Protein AF-A0A496B0Y6-F1 (afdb_monomer)

pLDDT: mean 82.64, std 15.56, range [30.92, 98.0]

Solvent-accessible surface area (backbone atoms only — not comparable to full-atom values): 14698 Å² total; per-residue (Å²): 138,83,78,81,75,89,78,72,83,78,80,82,73,48,72,67,58,55,52,62,66,44,48,70,56,71,68,36,68,32,64,56,35,40,54,52,45,52,51,38,62,74,68,67,56,55,68,67,66,48,49,56,42,46,46,56,24,47,48,41,36,49,74,46,40,50,52,58,52,56,76,43,40,71,59,54,51,52,53,40,71,77,35,81,86,40,52,72,58,45,53,52,50,56,52,39,67,74,67,52,76,64,51,75,69,38,49,56,40,36,65,71,62,41,76,48,93,88,46,78,78,42,83,37,50,56,88,76,43,52,76,67,56,41,51,54,48,50,56,52,58,69,65,34,63,36,58,58,28,40,54,52,36,54,52,48,54,54,48,55,66,60,47,76,77,64,77,77,78,74,66,59,49,58,58,51,51,51,51,44,51,50,33,51,53,50,25,52,51,30,45,52,48,50,54,50,62,46,52,50,46,38,69,54,94,59,70,91,65,67,74,52,66,70,58,47,51,51,48,55,49,51,49,50,32,44,75,71,59,79,41,84,77,80,54,68,69,61,54,28,56,75,72,73,45,80,83,78,83,80,127

Secondary structure (DSSP, 8-state):
-----TT---SS--HHHHHHHHHHHHT-THHHHHHHHHHHHHTT--HHHHHHHHHHHHHIIIIIIHHHHHHHHHHHHHHHHH-STTHHHHHHHHHHHHH--S-HHHHHHHHTT---TTSPPPSEESTTS-HHHHHHHHHHHHTSHHHHHHHHHHHHHHHHHHHTTSS-TTTHHHHHHHHHHHHHHHHHHHHHHHHHHHTTEE--TTTT-PPPHHHHHHHHHHHHHHHTTSSPPPPHHHHH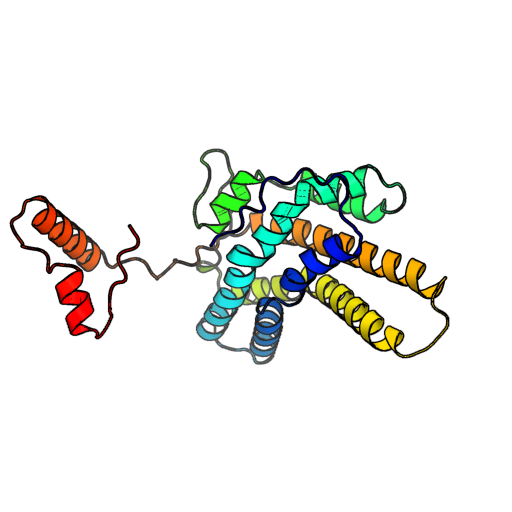HHTT-------

Mean predicted aligned error: 11.13 Å

Radius of gyration: 23.3 Å; Cα contacts (8 Å, |Δi|>4): 150; chains: 1; bounding box: 66×56×51 Å

Sequence (251 aa):
MERNMAKLPFKGITDAQFLNGFLPIVEHSLFVDRERLLTLLATDADRDTLTEVFRMCFEGYYYDVAFALDSYETRLLSILDSSDTYTALKHRVAIVQRKRRASPTGREVRRMGTFLPTDSVPEIKVSALSNHAFREFLHTLVKSEFFAAQARVVKLLNQREGDAAGTSLYEATAAEEDRLREAIYEFFVCHLEFEQFLEDYEYDPDEGLEIQPEVAEELEQSITDHTSGSVKGTPLQEVAKRFGVNLKCTH

Structure (mmCIF, N/CA/C/O backbone):
data_AF-A0A496B0Y6-F1
#
_entry.id   AF-A0A496B0Y6-F1
#
loop_
_atom_site.group_PDB
_atom_site.id
_atom_site.type_symbol
_atom_site.label_atom_id
_atom_site.label_alt_id
_atom_site.label_comp_id
_atom_site.label_asym_id
_atom_site.label_entity_id
_atom_site.label_seq_id
_atom_site.pdbx_PDB_ins_code
_atom_site.Cartn_x
_atom_site.Cartn_y
_atom_site.Cartn_z
_atom_site.occupancy
_atom_site.B_iso_or_equiv
_atom_site.auth_seq_id
_atom_site.auth_comp_id
_atom_site.auth_asym_id
_atom_site.auth_atom_id
_atom_site.pdbx_PDB_model_num
ATOM 1 N N . MET A 1 1 ? -7.748 23.002 -7.706 1.00 32.09 1 MET A N 1
ATOM 2 C CA . MET A 1 1 ? -7.637 22.863 -9.177 1.00 32.09 1 MET A CA 1
ATOM 3 C C . MET A 1 1 ? -7.258 21.415 -9.447 1.00 32.09 1 MET A C 1
ATOM 5 O O . MET A 1 1 ? -6.095 21.101 -9.655 1.00 32.09 1 MET A O 1
ATOM 9 N N . GLU A 1 2 ? -8.239 20.528 -9.299 1.00 30.92 2 GLU A N 1
ATOM 10 C CA . GLU A 1 2 ? -8.072 19.075 -9.369 1.00 30.92 2 GLU A CA 1
ATOM 11 C C . GLU A 1 2 ? -7.905 18.662 -10.830 1.00 30.92 2 GLU A C 1
ATOM 13 O O . GLU A 1 2 ? -8.801 18.842 -11.660 1.00 30.92 2 GLU A O 1
ATOM 18 N N . ARG A 1 3 ? -6.725 18.147 -11.178 1.00 34.59 3 ARG A N 1
ATOM 19 C CA . ARG A 1 3 ? -6.538 17.503 -12.475 1.00 34.59 3 ARG A CA 1
ATOM 20 C C . ARG A 1 3 ? -7.196 16.136 -12.402 1.00 34.59 3 ARG A C 1
ATOM 22 O O . ARG A 1 3 ? -6.663 15.210 -11.809 1.00 34.59 3 ARG A O 1
ATOM 29 N N . ASN A 1 4 ? -8.349 16.045 -13.047 1.00 35.75 4 ASN A N 1
ATOM 30 C CA . ASN A 1 4 ? -9.029 14.817 -13.431 1.00 35.75 4 ASN A CA 1
ATOM 31 C C . ASN A 1 4 ? -8.058 13.929 -14.248 1.00 35.75 4 ASN A C 1
ATOM 33 O O . ASN A 1 4 ? -7.986 14.036 -15.472 1.00 35.75 4 ASN A O 1
ATOM 37 N N . MET A 1 5 ? -7.252 13.099 -13.576 1.00 34.81 5 MET A N 1
ATOM 38 C CA . MET A 1 5 ? -6.295 12.186 -14.225 1.00 34.81 5 MET A CA 1
ATOM 39 C C . MET A 1 5 ? -6.953 10.885 -14.712 1.00 34.81 5 MET A C 1
ATOM 41 O O . MET A 1 5 ? -6.320 10.093 -15.401 1.00 34.81 5 MET A O 1
ATOM 45 N N . ALA A 1 6 ? -8.242 10.681 -14.429 1.00 36.62 6 ALA A N 1
ATOM 46 C CA . ALA A 1 6 ? -8.910 9.397 -14.623 1.00 36.62 6 ALA A CA 1
ATOM 47 C C . ALA A 1 6 ? -9.264 9.033 -16.082 1.00 36.62 6 ALA A C 1
ATOM 49 O O . ALA A 1 6 ? -9.793 7.949 -16.312 1.00 36.62 6 ALA A O 1
ATOM 50 N N . LYS A 1 7 ? -9.046 9.899 -17.087 1.00 35.78 7 LYS A N 1
ATOM 51 C CA . LYS A 1 7 ? -9.548 9.642 -18.460 1.00 35.78 7 LYS A CA 1
ATOM 52 C C . LYS A 1 7 ? -8.677 10.191 -19.594 1.00 35.78 7 LYS A C 1
ATOM 54 O O . LYS A 1 7 ? -9.189 10.863 -20.487 1.00 35.78 7 LYS A O 1
ATOM 59 N N . LEU A 1 8 ? -7.380 9.884 -19.617 1.00 37.78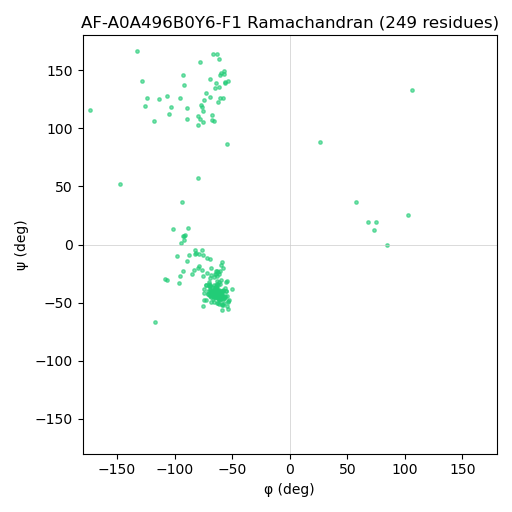 8 LEU A N 1
ATOM 60 C CA . LEU A 1 8 ? -6.586 10.066 -20.840 1.00 37.78 8 LEU A CA 1
ATOM 61 C C . LEU A 1 8 ? -6.335 8.716 -21.535 1.00 37.78 8 LEU A C 1
ATOM 63 O O . LEU A 1 8 ? -5.691 7.844 -20.955 1.00 37.78 8 LEU A O 1
ATOM 67 N N . PRO A 1 9 ? -6.813 8.514 -22.780 1.00 38.22 9 PRO A N 1
ATOM 68 C CA . PRO A 1 9 ? -6.433 7.356 -23.579 1.00 38.22 9 PRO A CA 1
ATOM 69 C C . PRO A 1 9 ? -4.948 7.473 -23.951 1.00 38.22 9 PRO A C 1
ATOM 71 O O . PRO A 1 9 ? -4.562 8.298 -24.777 1.00 38.22 9 PRO A O 1
ATOM 74 N N . PHE A 1 10 ? -4.095 6.655 -23.332 1.00 52.16 10 PHE A N 1
ATOM 75 C CA . PHE A 1 10 ? -2.636 6.735 -23.463 1.00 52.16 10 PHE A CA 1
ATOM 76 C C . PHE A 1 10 ? -2.079 6.103 -24.747 1.00 52.16 10 PHE A C 1
ATOM 78 O O . PHE A 1 10 ? -1.195 5.247 -24.712 1.00 52.16 10 PHE A O 1
ATOM 85 N N . LYS A 1 11 ? -2.539 6.576 -25.907 1.00 41.78 11 LYS A N 1
ATOM 86 C CA . LYS A 1 11 ? -1.733 6.507 -27.131 1.00 41.78 11 LYS A CA 1
ATOM 87 C C . LYS A 1 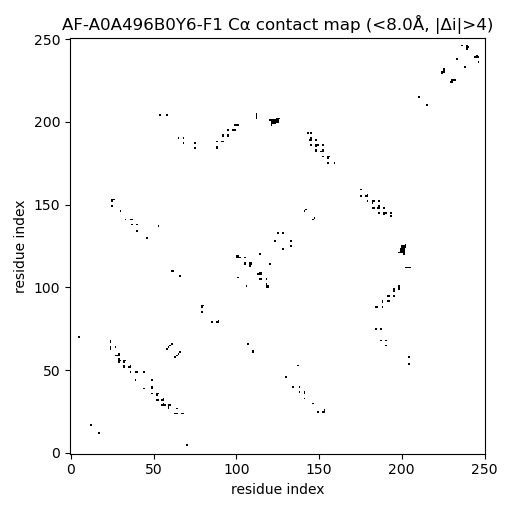11 ? -0.729 7.666 -27.082 1.00 41.78 11 LYS A C 1
ATOM 89 O O . LYS A 1 11 ? -1.139 8.815 -27.188 1.00 41.78 11 LYS A O 1
ATOM 94 N N . GLY A 1 12 ? 0.565 7.373 -26.914 1.00 50.53 12 GLY A N 1
ATOM 95 C CA . GLY A 1 12 ? 1.639 8.374 -27.043 1.00 50.53 12 GLY A CA 1
ATOM 96 C C . GLY A 1 12 ? 2.257 8.920 -25.749 1.00 50.53 12 GLY A C 1
AT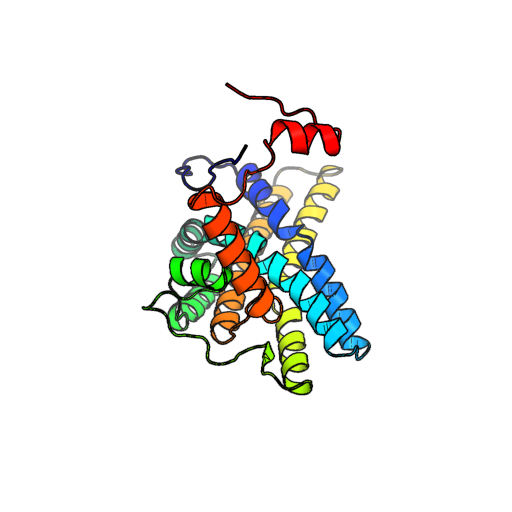OM 97 O O . GLY A 1 12 ? 2.790 10.024 -25.781 1.00 50.53 12 GLY A O 1
ATOM 98 N N . ILE A 1 13 ? 2.216 8.180 -24.631 1.00 61.81 13 ILE A N 1
ATOM 99 C CA . ILE A 1 13 ? 3.064 8.510 -23.472 1.00 61.81 13 ILE A CA 1
ATOM 100 C C . ILE A 1 13 ? 4.518 8.155 -23.775 1.00 61.81 13 ILE A C 1
ATOM 102 O O . ILE A 1 13 ? 4.796 7.032 -24.191 1.00 61.81 13 ILE A O 1
ATOM 106 N N . THR A 1 14 ? 5.429 9.093 -23.527 1.00 67.12 14 THR A N 1
ATOM 107 C CA . THR A 1 14 ? 6.874 8.834 -23.566 1.00 67.12 14 THR A CA 1
ATOM 108 C C . THR A 1 14 ? 7.336 8.118 -22.297 1.00 67.12 14 THR A C 1
ATOM 110 O O . THR A 1 14 ? 6.709 8.246 -21.244 1.00 67.12 14 THR A O 1
ATOM 113 N N . ASP A 1 15 ? 8.465 7.411 -22.354 1.00 66.56 15 ASP A N 1
ATOM 114 C CA . ASP A 1 15 ? 9.049 6.774 -21.165 1.00 66.56 15 ASP A CA 1
ATOM 115 C C . ASP A 1 15 ? 9.305 7.782 -20.038 1.00 66.56 15 ASP A C 1
ATOM 117 O O . ASP A 1 15 ? 9.000 7.516 -18.880 1.00 66.56 15 ASP A O 1
ATOM 121 N N . ALA A 1 16 ? 9.730 9.002 -20.376 1.00 69.69 16 ALA A N 1
ATOM 122 C CA . ALA A 1 16 ? 9.876 10.086 -19.408 1.00 69.69 16 ALA A CA 1
ATOM 123 C C . ALA A 1 16 ? 8.553 10.444 -18.704 1.00 69.69 16 ALA A C 1
ATOM 125 O O . ALA A 1 16 ? 8.538 10.670 -17.499 1.00 69.69 16 ALA A O 1
ATOM 126 N N . GLN A 1 17 ? 7.430 10.472 -19.426 1.00 72.44 17 GLN A N 1
ATOM 127 C CA . GLN A 1 17 ? 6.116 10.742 -18.834 1.00 72.44 17 GLN A CA 1
ATOM 128 C C . GLN A 1 17 ? 5.628 9.592 -17.949 1.00 72.44 17 GLN A C 1
ATOM 130 O O . GLN A 1 17 ? 4.996 9.847 -16.928 1.00 72.44 17 GLN A O 1
ATOM 135 N N . PHE A 1 18 ? 5.922 8.345 -18.326 1.00 75.06 18 PHE A N 1
ATOM 136 C CA . PHE A 1 18 ? 5.627 7.180 -17.495 1.00 75.06 18 PHE A CA 1
ATOM 137 C C . PHE A 1 18 ? 6.417 7.234 -16.182 1.00 75.06 18 PHE A C 1
ATOM 139 O O . PHE A 1 18 ? 5.822 7.165 -15.112 1.00 75.06 18 PHE A O 1
ATOM 146 N N . LEU A 1 19 ? 7.731 7.455 -16.257 1.00 75.62 19 LEU A N 1
ATOM 147 C CA . LEU A 1 19 ? 8.609 7.541 -15.087 1.00 75.62 19 LEU A CA 1
ATOM 148 C C . LEU A 1 19 ? 8.246 8.710 -14.163 1.00 75.62 19 LEU A C 1
ATOM 150 O O . LEU A 1 19 ? 8.108 8.521 -12.957 1.00 75.62 19 LEU A O 1
ATOM 154 N N . ASN A 1 20 ? 8.000 9.897 -14.723 1.00 79.12 20 ASN A N 1
ATOM 155 C CA . ASN A 1 20 ? 7.577 11.066 -13.945 1.00 79.12 20 ASN A CA 1
ATOM 156 C C . ASN A 1 20 ? 6.234 10.845 -13.231 1.00 79.12 20 ASN A C 1
ATOM 158 O O . ASN A 1 20 ? 5.969 11.490 -12.221 1.00 79.12 20 ASN A O 1
ATOM 162 N N . GLY A 1 21 ? 5.388 9.946 -13.742 1.00 81.50 21 GLY A N 1
ATOM 163 C CA . GLY A 1 21 ? 4.140 9.558 -13.088 1.00 81.50 21 GLY A CA 1
ATOM 164 C C . GLY A 1 21 ? 4.335 8.691 -11.840 1.00 81.50 21 GLY A C 1
ATOM 165 O O . GLY A 1 21 ? 3.472 8.706 -10.967 1.00 81.50 21 GLY A O 1
ATOM 166 N N . PHE A 1 22 ? 5.456 7.966 -11.740 1.00 86.12 22 PHE A N 1
ATOM 167 C CA . PHE A 1 22 ? 5.780 7.095 -10.604 1.00 86.12 22 PHE A CA 1
ATOM 168 C C . PHE A 1 22 ? 6.614 7.777 -9.525 1.00 86.12 22 PHE A C 1
ATOM 170 O O . PHE A 1 22 ? 6.567 7.338 -8.378 1.00 86.12 22 PHE A O 1
ATOM 177 N N . LEU A 1 23 ? 7.349 8.840 -9.862 1.00 86.81 23 LEU A N 1
ATOM 178 C CA . LEU A 1 23 ? 8.226 9.530 -8.916 1.00 86.81 23 LEU A CA 1
ATOM 179 C C . LEU A 1 23 ? 7.497 9.956 -7.621 1.00 86.81 23 LEU A C 1
ATOM 181 O O . LEU A 1 23 ? 7.947 9.553 -6.551 1.00 86.81 23 LEU A O 1
ATOM 185 N N . PRO A 1 24 ? 6.318 10.615 -7.671 1.00 89.56 24 PRO A N 1
ATOM 186 C CA . PRO A 1 24 ? 5.600 10.991 -6.449 1.00 89.56 24 PRO A CA 1
ATOM 187 C C . PRO A 1 24 ? 5.132 9.788 -5.618 1.00 89.56 24 PRO A C 1
ATOM 189 O O . PRO A 1 24 ? 4.946 9.908 -4.412 1.00 89.56 24 PRO A O 1
ATOM 192 N N . ILE A 1 25 ? 4.934 8.630 -6.259 1.00 93.19 25 ILE A N 1
ATOM 193 C CA . ILE A 1 25 ? 4.508 7.399 -5.591 1.00 93.19 25 ILE A CA 1
ATOM 194 C C . ILE A 1 25 ? 5.674 6.817 -4.803 1.00 93.19 25 ILE A C 1
ATOM 196 O O . ILE A 1 25 ? 5.500 6.459 -3.648 1.00 93.19 25 ILE A O 1
ATOM 200 N N . VAL A 1 26 ? 6.860 6.713 -5.410 1.00 92.38 26 VAL A N 1
ATOM 201 C CA . VAL A 1 26 ? 8.027 6.092 -4.763 1.00 92.38 26 VAL A CA 1
ATOM 202 C C . VAL A 1 26 ? 8.736 7.023 -3.782 1.00 92.38 26 VAL A C 1
ATOM 204 O O . VAL A 1 26 ? 9.436 6.535 -2.904 1.00 92.38 26 VAL A O 1
ATOM 207 N N . GLU A 1 27 ? 8.543 8.336 -3.882 1.00 92.12 27 GLU A N 1
ATOM 208 C CA . GLU A 1 27 ? 9.080 9.328 -2.936 1.00 92.12 27 GLU A CA 1
ATOM 209 C C . GLU A 1 27 ? 8.112 9.665 -1.788 1.00 92.12 27 GLU A C 1
ATOM 211 O O . GLU A 1 27 ? 8.372 10.573 -0.999 1.00 92.12 27 GLU A O 1
ATOM 216 N N . HIS A 1 28 ? 6.991 8.948 -1.680 1.00 94.50 28 HIS A N 1
ATOM 217 C CA . HIS A 1 28 ? 5.959 9.238 -0.689 1.00 94.50 28 HIS A CA 1
ATOM 218 C C . HIS A 1 28 ? 6.474 9.158 0.761 1.00 94.50 28 HIS A C 1
ATOM 220 O O . HIS A 1 28 ? 7.314 8.319 1.101 1.00 94.50 28 HIS A O 1
ATOM 226 N N . SER A 1 29 ? 5.922 9.976 1.664 1.00 92.94 29 SER A N 1
ATOM 227 C CA . SER A 1 29 ? 6.356 10.013 3.072 1.00 92.94 29 SER A CA 1
ATOM 228 C C . SER A 1 29 ? 6.147 8.689 3.811 1.00 92.94 29 SER A C 1
ATOM 230 O O . SER A 1 29 ? 6.897 8.392 4.739 1.00 92.94 29 SER A O 1
ATOM 232 N N . LEU A 1 30 ? 5.216 7.844 3.347 1.00 94.00 30 LEU A N 1
ATOM 233 C CA . LEU A 1 30 ? 4.935 6.538 3.958 1.00 94.00 30 LEU A CA 1
ATOM 234 C C . LEU A 1 30 ? 6.187 5.659 4.090 1.00 94.00 30 LEU A C 1
ATOM 236 O O . LEU A 1 30 ? 6.281 4.856 5.017 1.00 94.00 30 LEU A O 1
ATOM 240 N N . PHE A 1 31 ? 7.156 5.790 3.173 1.00 94.06 31 PHE A N 1
ATOM 241 C CA . PHE A 1 31 ? 8.391 5.001 3.216 1.00 94.06 31 PHE A CA 1
ATOM 242 C C . PHE A 1 31 ? 9.282 5.426 4.388 1.00 94.06 31 PHE A C 1
ATOM 244 O O . PHE A 1 31 ? 9.932 4.582 5.000 1.00 94.06 31 PHE A O 1
ATOM 251 N N . VAL A 1 32 ? 9.248 6.707 4.765 1.00 93.38 32 VAL A N 1
ATOM 252 C CA . VAL A 1 32 ? 9.900 7.216 5.980 1.00 93.38 32 VAL A CA 1
ATOM 253 C C . VAL A 1 32 ? 9.159 6.730 7.225 1.00 93.38 32 VAL A C 1
ATOM 255 O O . VAL A 1 32 ? 9.792 6.271 8.179 1.00 93.38 32 VAL A O 1
ATOM 258 N N . ASP A 1 33 ? 7.825 6.757 7.207 1.00 93.19 33 ASP A N 1
ATOM 259 C CA . ASP A 1 33 ? 7.010 6.266 8.325 1.00 93.19 33 ASP A CA 1
ATOM 260 C C . ASP A 1 33 ? 7.214 4.765 8.564 1.00 93.19 33 ASP A C 1
ATOM 262 O O . ASP A 1 33 ? 7.282 4.317 9.711 1.00 93.19 33 ASP A O 1
ATOM 266 N N . ARG A 1 34 ? 7.437 3.987 7.499 1.00 94.69 34 ARG A N 1
ATOM 267 C CA . ARG A 1 34 ? 7.829 2.576 7.594 1.00 94.69 34 ARG A CA 1
ATOM 268 C C . ARG A 1 34 ? 9.167 2.385 8.310 1.00 94.69 34 ARG A C 1
ATOM 270 O O . ARG A 1 34 ? 9.270 1.487 9.148 1.00 94.69 34 ARG A O 1
ATOM 277 N N . GLU A 1 35 ? 10.189 3.193 8.020 1.00 94.94 35 GLU A N 1
ATOM 278 C CA . GLU A 1 35 ? 11.479 3.114 8.735 1.00 94.94 35 GLU A CA 1
ATOM 279 C C . GLU A 1 35 ? 11.332 3.472 10.218 1.00 94.94 35 GLU A C 1
ATOM 281 O O . GLU A 1 35 ? 11.936 2.846 11.100 1.00 94.94 35 GLU A O 1
ATOM 286 N N . ARG A 1 36 ? 10.473 4.452 10.515 1.00 95.00 36 ARG A N 1
ATOM 287 C CA . ARG A 1 36 ? 10.134 4.812 11.892 1.00 95.00 36 ARG A CA 1
ATOM 288 C C . ARG A 1 36 ? 9.444 3.650 12.606 1.00 95.00 36 ARG A C 1
ATOM 290 O O . ARG A 1 36 ? 9.829 3.317 13.725 1.00 95.00 36 ARG A O 1
ATOM 297 N N . LEU A 1 37 ? 8.482 3.000 11.954 1.00 95.56 37 LEU A N 1
ATOM 298 C CA . LEU A 1 37 ? 7.763 1.852 12.503 1.00 95.56 37 LEU A CA 1
ATOM 299 C C . LEU A 1 37 ? 8.694 0.659 12.762 1.00 95.56 37 LEU A C 1
ATOM 301 O O . LEU A 1 37 ? 8.632 0.048 13.827 1.00 95.56 37 LEU A O 1
ATOM 305 N N . LEU A 1 38 ? 9.615 0.369 11.838 1.00 95.38 38 LEU A N 1
ATOM 306 C CA . LEU A 1 38 ? 10.657 -0.641 12.040 1.00 95.38 38 LEU A CA 1
ATOM 307 C C . LEU A 1 38 ? 11.524 -0.360 13.268 1.00 95.38 38 LEU A C 1
ATOM 309 O O . LEU A 1 38 ? 11.799 -1.270 14.052 1.00 95.38 38 LEU A O 1
ATOM 313 N N . THR A 1 39 ? 11.954 0.892 13.425 1.00 96.19 39 THR A N 1
ATOM 314 C CA . THR A 1 39 ? 12.769 1.321 14.566 1.00 96.19 39 THR A CA 1
ATOM 315 C C . THR A 1 39 ? 12.015 1.100 15.873 1.00 96.19 39 THR A C 1
ATOM 317 O O . THR A 1 39 ? 12.559 0.506 16.800 1.00 96.19 39 THR A O 1
ATOM 320 N N . LEU A 1 40 ? 10.742 1.501 15.923 1.00 96.50 40 LEU A N 1
ATOM 321 C CA . LEU A 1 40 ? 9.893 1.335 17.102 1.00 96.50 40 LEU A CA 1
ATOM 322 C C . LEU A 1 40 ? 9.667 -0.137 17.462 1.00 96.50 40 LEU A C 1
ATOM 324 O O . LEU A 1 40 ? 9.717 -0.496 18.640 1.00 96.50 40 LEU A O 1
ATOM 328 N N . LEU A 1 41 ? 9.473 -0.996 16.457 1.00 95.69 41 LEU A N 1
ATOM 329 C CA . LEU A 1 41 ? 9.383 -2.442 16.655 1.00 95.69 41 LEU A CA 1
ATOM 330 C C . LEU A 1 41 ? 10.687 -3.016 17.228 1.00 95.69 41 LEU A C 1
ATOM 332 O O . LEU A 1 41 ? 10.643 -3.857 18.122 1.00 95.69 41 LEU A O 1
ATOM 336 N N . ALA A 1 42 ? 11.847 -2.547 16.757 1.00 95.19 42 ALA A N 1
ATOM 337 C CA . ALA A 1 42 ? 13.150 -2.985 17.258 1.00 95.19 42 ALA A CA 1
ATOM 338 C C . ALA A 1 42 ? 13.438 -2.516 18.697 1.00 95.19 42 ALA A C 1
ATOM 340 O O . ALA A 1 42 ? 14.157 -3.197 19.426 1.00 95.19 42 ALA A O 1
ATOM 341 N N . THR A 1 43 ? 12.878 -1.377 19.113 1.00 95.12 43 THR A N 1
ATOM 342 C CA . THR A 1 43 ? 13.016 -0.837 20.478 1.00 95.12 43 THR A CA 1
ATOM 343 C C . THR A 1 43 ? 11.918 -1.292 21.436 1.00 95.12 43 THR A C 1
ATOM 345 O O . THR A 1 43 ? 11.836 -0.770 22.543 1.00 95.12 43 THR A O 1
ATOM 348 N N . ASP A 1 44 ? 11.069 -2.233 21.022 1.00 92.25 44 ASP A N 1
ATOM 349 C CA . ASP A 1 44 ? 9.971 -2.759 21.833 1.00 92.25 44 ASP A CA 1
ATOM 350 C C . ASP A 1 44 ? 8.969 -1.682 22.311 1.00 92.25 44 ASP A C 1
ATOM 352 O O . ASP A 1 44 ? 8.446 -1.758 23.421 1.00 92.25 44 ASP A O 1
ATOM 356 N N . ALA A 1 45 ? 8.683 -0.680 21.469 1.00 95.19 45 ALA A N 1
ATOM 357 C CA . ALA A 1 45 ? 7.783 0.432 21.799 1.00 95.19 45 ALA A CA 1
ATOM 358 C C . ALA A 1 45 ? 6.371 -0.034 22.204 1.00 95.19 45 ALA A C 1
ATOM 360 O O . ALA A 1 45 ? 5.876 -1.059 21.730 1.00 95.19 45 ALA A O 1
ATOM 361 N N . ASP A 1 46 ? 5.696 0.715 23.074 1.00 95.56 46 ASP A N 1
ATOM 362 C CA . ASP A 1 46 ? 4.349 0.373 23.532 1.00 95.56 46 ASP A CA 1
ATOM 363 C C . ASP A 1 46 ? 3.313 0.387 22.388 1.00 95.56 46 ASP A C 1
ATOM 365 O O . ASP A 1 46 ? 3.549 0.910 21.294 1.00 95.56 46 ASP A O 1
ATOM 369 N N . ARG A 1 47 ? 2.151 -0.233 22.636 1.00 93.50 47 ARG A N 1
ATOM 370 C CA . ARG A 1 47 ? 1.099 -0.385 21.623 1.00 93.50 47 ARG A CA 1
ATOM 371 C C . ARG A 1 47 ? 0.603 0.958 21.098 1.00 93.50 47 ARG A C 1
ATOM 373 O O . ARG A 1 47 ? 0.362 1.048 19.897 1.00 93.50 47 ARG A O 1
ATOM 380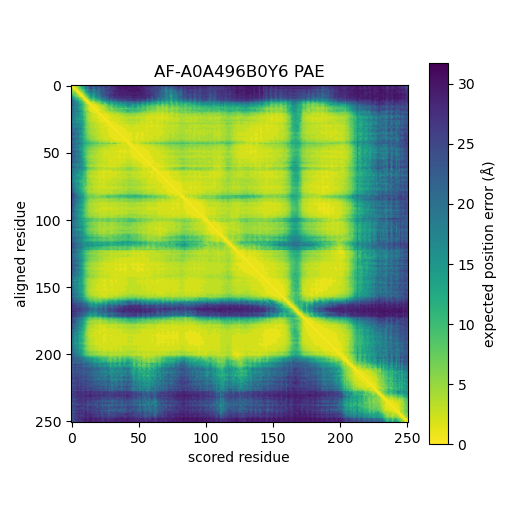 N N . ASP A 1 48 ? 0.437 1.958 21.951 1.00 91.75 48 ASP A N 1
ATOM 381 C CA . ASP A 1 48 ? -0.175 3.227 21.557 1.00 91.75 48 ASP A CA 1
ATOM 382 C C . ASP A 1 48 ? 0.775 3.978 20.619 1.00 91.75 48 ASP A C 1
ATOM 384 O O . ASP A 1 48 ? 0.378 4.407 19.535 1.00 91.75 48 ASP A O 1
ATOM 388 N N . THR A 1 49 ? 2.069 3.995 20.957 1.00 94.38 49 THR A N 1
ATOM 389 C CA . THR A 1 49 ? 3.124 4.532 20.085 1.00 94.38 49 THR A CA 1
ATOM 390 C C . THR A 1 49 ? 3.191 3.804 18.735 1.00 94.38 49 THR A C 1
ATOM 392 O O . THR A 1 49 ? 3.333 4.444 17.690 1.00 94.38 49 THR A O 1
ATOM 395 N N . LEU A 1 50 ? 3.092 2.468 18.729 1.00 94.56 50 LEU A N 1
ATOM 396 C CA . LEU A 1 50 ? 3.070 1.681 17.490 1.00 94.56 50 LEU A CA 1
ATOM 397 C C . LEU A 1 50 ? 1.811 1.949 16.657 1.00 94.56 50 LEU A C 1
ATOM 399 O O . LEU A 1 50 ? 1.918 2.060 15.440 1.00 94.56 50 LEU A O 1
ATOM 403 N N . THR A 1 51 ? 0.648 2.066 17.299 1.00 92.81 51 THR A N 1
ATOM 404 C CA . THR A 1 51 ? -0.643 2.329 16.644 1.00 92.81 51 THR A CA 1
ATOM 405 C C . THR A 1 51 ? -0.633 3.680 15.940 1.00 92.81 51 THR A C 1
ATOM 407 O O . THR A 1 51 ? -1.018 3.752 14.779 1.00 92.81 51 THR A O 1
ATOM 410 N N . GLU A 1 52 ? -0.108 4.722 16.585 1.00 91.25 52 GLU A N 1
ATOM 411 C CA . GLU A 1 52 ? -0.031 6.061 15.994 1.00 91.25 52 GLU A CA 1
ATOM 412 C C . GLU A 1 52 ? 0.830 6.090 14.721 1.00 91.25 52 GLU A C 1
ATOM 414 O O . GLU A 1 52 ? 0.435 6.634 13.690 1.00 91.25 52 GLU A O 1
ATOM 419 N N . VAL A 1 53 ? 2.018 5.478 14.765 1.00 92.88 53 VAL A N 1
ATOM 420 C CA . VAL A 1 53 ? 2.911 5.444 13.595 1.00 92.88 53 VAL A CA 1
ATOM 421 C C . VAL A 1 53 ? 2.399 4.492 12.521 1.00 92.88 53 VAL A C 1
ATOM 423 O O . VAL A 1 53 ? 2.531 4.786 11.333 1.00 92.88 53 VAL A O 1
ATOM 426 N N . PHE A 1 54 ? 1.784 3.379 12.921 1.00 93.06 54 PHE A N 1
ATOM 427 C CA . PHE A 1 54 ? 1.085 2.500 11.996 1.00 93.06 54 PHE A CA 1
ATOM 428 C C . PHE A 1 54 ? -0.017 3.252 11.252 1.00 93.06 54 PHE A C 1
ATOM 430 O O . PHE A 1 54 ? -0.035 3.177 10.029 1.00 93.06 54 PHE A O 1
ATOM 437 N N . ARG A 1 55 ? -0.852 4.032 11.953 1.00 90.31 55 ARG A N 1
ATOM 438 C CA . ARG A 1 55 ? -1.893 4.863 11.341 1.00 90.31 55 ARG A CA 1
ATOM 439 C C . ARG A 1 55 ? -1.317 5.785 10.274 1.00 90.31 55 ARG A C 1
ATOM 441 O O . ARG A 1 55 ? -1.749 5.701 9.135 1.00 90.31 55 ARG A O 1
ATOM 448 N N . MET A 1 56 ? -0.289 6.576 10.594 1.00 88.69 56 MET A N 1
ATOM 449 C CA . MET A 1 56 ? 0.337 7.479 9.611 1.00 88.69 56 MET A CA 1
ATOM 450 C C . MET A 1 56 ? 0.870 6.730 8.376 1.00 88.69 56 MET A C 1
ATOM 452 O O . MET A 1 56 ? 0.638 7.141 7.240 1.00 88.69 56 MET A O 1
ATOM 456 N N . CYS A 1 57 ? 1.555 5.600 8.588 1.00 90.31 57 CYS A N 1
ATOM 457 C CA . CYS A 1 57 ? 2.083 4.779 7.496 1.00 90.31 57 CYS A CA 1
ATOM 458 C C . CYS A 1 57 ? 0.956 4.186 6.632 1.00 90.31 57 CYS A C 1
ATOM 460 O O . CYS A 1 57 ? 1.049 4.165 5.403 1.00 90.31 57 CYS A O 1
ATOM 462 N N . PHE A 1 58 ? -0.106 3.707 7.277 1.00 89.38 58 PHE A N 1
ATOM 463 C CA . PHE A 1 58 ? -1.226 3.044 6.628 1.00 89.38 58 PHE A CA 1
ATOM 464 C C . PHE A 1 58 ? -2.128 4.026 5.882 1.00 89.38 58 PHE A C 1
ATOM 466 O O . PHE A 1 58 ? -2.499 3.749 4.747 1.00 89.38 58 PHE A O 1
ATOM 473 N N . GLU A 1 59 ? -2.411 5.193 6.458 1.00 87.94 59 GLU A N 1
ATOM 474 C CA . GLU A 1 59 ? -3.126 6.290 5.800 1.00 87.94 59 GLU A CA 1
ATOM 475 C C . GLU A 1 59 ? -2.375 6.771 4.559 1.00 87.94 59 GLU A C 1
ATOM 477 O O . GLU A 1 59 ? -2.968 6.850 3.485 1.00 87.94 59 GLU A O 1
ATOM 482 N N . GLY A 1 60 ? -1.058 6.990 4.658 1.00 88.00 60 GLY A N 1
ATOM 483 C CA . GLY A 1 60 ? -0.246 7.366 3.497 1.00 88.00 60 GLY A CA 1
ATOM 484 C C . GLY A 1 60 ? -0.214 6.287 2.407 1.00 88.00 60 GLY A C 1
ATOM 485 O O . GLY A 1 60 ? -0.052 6.590 1.224 1.00 88.00 60 GLY A O 1
ATOM 486 N N . TYR A 1 61 ? -0.391 5.016 2.772 1.00 91.00 61 TYR A N 1
ATOM 487 C CA . TYR A 1 61 ? -0.585 3.955 1.790 1.00 91.00 61 TYR A CA 1
ATOM 488 C C . TYR A 1 61 ? -1.995 3.988 1.183 1.00 91.00 61 TYR A C 1
ATOM 490 O O . TYR A 1 61 ? -2.120 4.023 -0.040 1.00 91.00 61 TYR A O 1
ATOM 498 N N . TYR A 1 62 ? -3.044 3.999 2.007 1.00 85.94 62 TYR A N 1
ATOM 499 C CA . TYR A 1 62 ? -4.435 3.884 1.563 1.00 85.94 62 TYR A CA 1
ATOM 500 C C . TYR A 1 62 ? -4.940 5.103 0.808 1.00 85.94 62 TYR A C 1
ATOM 502 O O . TYR A 1 62 ? -5.582 4.915 -0.223 1.00 85.94 62 TYR A O 1
ATOM 510 N N . TYR A 1 63 ? -4.659 6.317 1.279 1.00 83.12 63 TYR A N 1
ATOM 511 C CA . TYR A 1 63 ? -5.211 7.539 0.695 1.00 83.12 63 TYR A CA 1
ATOM 512 C C . TYR A 1 63 ? -4.411 8.063 -0.497 1.00 83.12 63 TYR A C 1
ATOM 514 O O . TYR A 1 63 ? -4.998 8.679 -1.385 1.00 83.12 63 TYR A O 1
ATOM 522 N N . ASP A 1 64 ? -3.116 7.747 -0.582 1.00 88.25 64 ASP A N 1
ATOM 523 C CA . ASP A 1 64 ? -2.249 8.300 -1.624 1.00 88.25 64 ASP A CA 1
ATOM 524 C C . ASP A 1 64 ? -1.698 7.217 -2.558 1.00 88.25 64 ASP A C 1
ATOM 526 O O . ASP A 1 64 ? -2.041 7.154 -3.744 1.00 88.25 64 ASP A O 1
ATOM 530 N N . VAL A 1 65 ? -0.843 6.331 -2.041 1.00 92.75 65 VAL A N 1
ATOM 531 C CA . VAL A 1 65 ? -0.054 5.429 -2.895 1.00 92.75 65 VAL A CA 1
ATOM 532 C C . VAL A 1 65 ? -0.895 4.341 -3.556 1.00 92.75 65 VAL A C 1
ATOM 534 O O . VAL A 1 65 ? -0.730 4.091 -4.753 1.00 92.75 65 VAL A O 1
ATOM 537 N N . ALA A 1 66 ? -1.820 3.720 -2.827 1.00 92.50 66 ALA A N 1
ATOM 538 C CA . ALA A 1 66 ? -2.676 2.674 -3.367 1.00 92.50 66 ALA A CA 1
ATOM 539 C C . ALA A 1 66 ? -3.612 3.213 -4.460 1.00 92.50 66 ALA A C 1
ATOM 541 O O . ALA A 1 66 ? -3.725 2.604 -5.524 1.00 92.50 66 ALA A O 1
ATOM 542 N N . PHE A 1 67 ? -4.212 4.392 -4.255 1.00 90.06 67 PHE A N 1
ATOM 543 C CA . PHE A 1 67 ? -5.019 5.069 -5.278 1.00 90.06 67 PHE A CA 1
ATOM 544 C C . PHE A 1 67 ? -4.201 5.426 -6.518 1.00 90.06 67 PHE A C 1
ATOM 546 O O . PHE A 1 67 ? -4.637 5.181 -7.649 1.00 90.06 67 PHE A O 1
ATOM 553 N N . ALA A 1 68 ? -3.000 5.975 -6.321 1.00 90.81 68 ALA A N 1
ATOM 554 C CA . ALA A 1 68 ? -2.120 6.312 -7.427 1.00 90.81 68 ALA A CA 1
ATOM 555 C C . ALA A 1 68 ? -1.756 5.064 -8.248 1.00 90.81 68 ALA A C 1
ATOM 557 O O . ALA A 1 68 ? -1.847 5.100 -9.476 1.00 90.81 68 ALA A O 1
ATOM 558 N N . LEU A 1 69 ? -1.414 3.947 -7.599 1.00 92.69 69 LEU A N 1
ATOM 559 C CA . LEU A 1 69 ? -1.066 2.690 -8.270 1.00 92.69 69 LEU A CA 1
ATOM 560 C C . LEU A 1 69 ? -2.264 2.024 -8.960 1.00 92.69 69 LEU A C 1
ATOM 562 O O . LEU A 1 69 ? -2.124 1.553 -10.092 1.00 92.69 69 LEU A O 1
ATOM 566 N N . ASP A 1 70 ? -3.444 2.042 -8.341 1.00 90.88 70 ASP A N 1
ATOM 567 C CA . ASP A 1 70 ? -4.670 1.493 -8.932 1.00 90.88 70 ASP A CA 1
ATOM 568 C C . ASP A 1 70 ? -5.068 2.244 -10.214 1.00 90.88 70 ASP A C 1
ATOM 570 O O . ASP A 1 70 ? -5.545 1.632 -11.174 1.00 90.88 70 ASP A O 1
ATOM 574 N N . SER A 1 71 ? -4.766 3.547 -10.306 1.00 88.38 71 SER A N 1
ATOM 575 C CA . SER A 1 71 ? -4.977 4.322 -11.539 1.00 88.38 71 SER A CA 1
ATOM 576 C C . SER A 1 71 ? -4.174 3.794 -12.742 1.00 88.38 71 SER A C 1
ATOM 578 O O . SER A 1 71 ? -4.568 3.993 -13.896 1.00 88.38 71 SER A O 1
ATOM 580 N N . TYR A 1 72 ? -3.080 3.065 -12.489 1.00 89.44 72 TYR A N 1
ATOM 581 C CA . TYR A 1 72 ? -2.266 2.416 -13.515 1.00 89.44 72 TYR A CA 1
ATOM 582 C C . TYR A 1 72 ? -2.590 0.925 -13.711 1.00 89.44 72 TYR A C 1
ATOM 584 O O . TYR A 1 72 ? -2.117 0.345 -14.695 1.00 89.44 72 TYR A O 1
ATOM 592 N N . GLU A 1 73 ? -3.404 0.299 -12.848 1.00 92.06 73 GLU A N 1
ATOM 593 C CA . GLU A 1 73 ? -3.572 -1.164 -12.775 1.00 92.06 73 GLU A CA 1
ATOM 594 C C . GLU A 1 73 ? -3.941 -1.784 -14.126 1.00 92.06 73 GLU A C 1
ATOM 596 O O . GLU A 1 73 ? -3.215 -2.636 -14.635 1.00 92.06 73 GLU A O 1
ATOM 601 N N . THR A 1 74 ? -5.022 -1.315 -14.759 1.00 90.62 74 THR A N 1
ATOM 602 C CA . THR A 1 74 ? -5.498 -1.871 -16.043 1.00 90.62 74 THR A CA 1
ATOM 603 C C . THR A 1 74 ? -4.402 -1.849 -17.114 1.00 90.62 74 THR A C 1
ATOM 605 O O . THR A 1 74 ? -4.236 -2.800 -17.880 1.00 90.62 74 THR A O 1
ATOM 608 N N . ARG A 1 75 ? -3.623 -0.764 -17.163 1.00 87.50 75 ARG A N 1
ATOM 609 C CA . ARG A 1 75 ? -2.567 -0.586 -18.161 1.00 87.50 75 ARG A CA 1
ATOM 610 C C . ARG A 1 75 ? -1.372 -1.487 -17.876 1.00 87.50 75 ARG A C 1
ATOM 612 O O . ARG A 1 75 ? -0.880 -2.136 -18.794 1.00 87.50 75 ARG A O 1
ATOM 619 N N . LEU A 1 76 ? -0.899 -1.517 -16.633 1.00 91.75 76 LEU A N 1
ATOM 620 C CA . LEU A 1 76 ? 0.255 -2.328 -16.247 1.00 91.75 76 LEU A CA 1
ATOM 621 C C . LEU A 1 76 ? -0.047 -3.817 -16.404 1.00 91.75 76 LEU A C 1
ATOM 623 O O . LEU A 1 76 ? 0.779 -4.546 -16.944 1.00 91.75 76 LEU A O 1
ATOM 627 N N . LEU A 1 77 ? -1.258 -4.248 -16.043 1.00 93.94 77 LEU A N 1
ATOM 628 C CA . LEU A 1 77 ? -1.712 -5.616 -16.282 1.00 93.94 77 LEU A CA 1
ATOM 629 C C . LEU A 1 77 ? -1.729 -5.958 -17.777 1.00 93.94 77 LEU A C 1
ATOM 631 O O . LEU A 1 77 ? -1.243 -7.018 -18.153 1.00 93.94 77 LEU A O 1
ATOM 635 N N . SER A 1 78 ? -2.205 -5.056 -18.642 1.00 91.75 78 SER A N 1
ATOM 636 C CA . SER A 1 78 ? -2.183 -5.272 -20.097 1.00 91.75 78 SER A CA 1
ATOM 637 C C . SER A 1 78 ? -0.760 -5.370 -20.668 1.00 91.75 78 SER A C 1
ATOM 639 O O . SER A 1 78 ? -0.508 -6.187 -21.556 1.00 91.75 78 SER A O 1
ATOM 641 N N . ILE A 1 79 ? 0.186 -4.574 -20.157 1.00 89.62 79 ILE A N 1
ATOM 642 C CA . ILE A 1 79 ? 1.601 -4.659 -20.553 1.00 89.62 79 ILE A CA 1
ATOM 643 C C . ILE A 1 79 ? 2.204 -5.995 -20.111 1.00 89.62 79 ILE A C 1
ATOM 645 O O . ILE A 1 79 ? 2.886 -6.649 -20.897 1.00 89.62 79 ILE A O 1
ATOM 649 N N . LEU A 1 80 ? 1.943 -6.410 -18.868 1.00 91.31 80 LEU A N 1
ATOM 650 C CA . LEU A 1 80 ? 2.435 -7.682 -18.349 1.00 91.31 80 LEU A CA 1
ATOM 651 C C . LEU A 1 80 ? 1.876 -8.855 -19.156 1.00 91.31 80 LEU A C 1
ATOM 653 O O . LEU A 1 80 ? 2.649 -9.724 -19.546 1.00 91.31 80 LEU A O 1
ATOM 657 N N . ASP A 1 81 ? 0.573 -8.852 -19.444 1.00 91.25 81 ASP A N 1
ATOM 658 C CA . ASP A 1 81 ? -0.115 -9.909 -20.192 1.00 91.25 81 ASP A CA 1
ATOM 659 C C . ASP A 1 81 ? 0.411 -10.051 -21.630 1.00 91.25 81 ASP A C 1
ATOM 661 O O . ASP A 1 81 ? 0.688 -11.158 -22.091 1.00 91.25 81 ASP A O 1
ATOM 665 N N . SER A 1 82 ? 0.647 -8.924 -22.310 1.00 88.31 82 SER A N 1
ATOM 666 C CA . SER A 1 82 ? 1.122 -8.899 -23.703 1.00 88.31 82 SER A CA 1
ATOM 667 C C . SER A 1 82 ? 2.624 -9.157 -23.889 1.00 88.31 82 SER A C 1
ATOM 669 O O . SER A 1 82 ? 3.072 -9.308 -25.025 1.00 88.31 82 SER A O 1
ATOM 671 N N . SER A 1 83 ? 3.407 -9.213 -22.807 1.00 87.31 83 SER A N 1
ATOM 672 C CA . SER A 1 83 ? 4.865 -9.371 -22.854 1.00 87.31 83 SER A CA 1
ATOM 673 C C . SER A 1 83 ? 5.309 -10.773 -22.437 1.00 87.31 83 SER A C 1
ATOM 675 O O . SER A 1 83 ? 4.988 -11.239 -21.343 1.00 87.31 83 SER A O 1
ATOM 677 N N . ASP A 1 84 ? 6.116 -11.442 -23.261 1.00 89.25 84 ASP A N 1
ATOM 678 C CA . ASP A 1 84 ? 6.717 -12.742 -22.919 1.00 89.25 84 ASP A CA 1
ATOM 679 C C . ASP A 1 84 ? 7.889 -12.623 -21.933 1.00 89.25 84 ASP A C 1
ATOM 681 O O . ASP A 1 84 ? 8.177 -13.561 -21.182 1.00 89.25 84 ASP A O 1
ATOM 685 N N . THR A 1 85 ? 8.510 -11.444 -21.858 1.00 90.44 85 THR A N 1
ATOM 686 C CA . THR A 1 85 ? 9.640 -11.152 -20.967 1.00 90.44 85 THR A CA 1
ATOM 687 C C . THR A 1 85 ? 9.263 -11.315 -19.494 1.00 90.44 85 THR A C 1
ATOM 689 O O . THR A 1 85 ? 10.015 -11.890 -18.711 1.00 90.44 85 THR A O 1
ATOM 692 N N . TYR A 1 86 ? 8.065 -10.874 -19.099 1.00 91.88 86 TYR A N 1
ATOM 693 C CA . TYR A 1 86 ? 7.672 -10.767 -17.688 1.00 91.88 86 TYR A CA 1
ATOM 694 C C . TYR A 1 86 ? 6.925 -12.000 -17.159 1.00 91.88 86 TYR A C 1
ATOM 696 O O . TYR A 1 86 ? 6.008 -11.891 -16.345 1.00 91.88 86 TYR A O 1
ATOM 704 N N . THR A 1 87 ? 7.310 -13.198 -17.604 1.00 93.44 87 THR A N 1
ATOM 705 C CA . THR A 1 87 ? 6.611 -14.452 -17.264 1.00 93.44 87 THR A CA 1
ATOM 706 C C . THR A 1 87 ? 6.533 -14.717 -15.752 1.00 93.44 87 THR A C 1
ATOM 708 O O . THR A 1 87 ? 5.486 -15.135 -15.255 1.00 93.44 87 THR A O 1
ATOM 711 N N . ALA A 1 88 ? 7.590 -14.411 -14.993 1.00 95.19 88 ALA A N 1
ATOM 712 C CA . ALA A 1 88 ? 7.583 -14.559 -13.534 1.00 95.19 88 ALA A CA 1
ATOM 713 C C . ALA A 1 88 ? 6.588 -13.601 -12.848 1.00 95.19 88 ALA A C 1
ATOM 715 O O . ALA A 1 88 ? 5.847 -14.009 -11.951 1.00 95.19 88 ALA A O 1
ATOM 716 N N . LEU A 1 89 ? 6.523 -12.347 -13.307 1.00 96.88 89 LEU A N 1
ATOM 717 C CA . LEU A 1 89 ? 5.574 -11.351 -12.802 1.00 96.88 89 LEU A CA 1
ATOM 718 C C . LEU A 1 89 ? 4.131 -11.725 -13.163 1.00 96.88 89 LEU A C 1
ATOM 720 O O . LEU A 1 89 ? 3.262 -11.683 -12.295 1.00 96.88 89 LEU A O 1
ATOM 724 N N . LYS A 1 90 ? 3.881 -12.196 -14.394 1.00 96.12 90 LYS A N 1
ATOM 725 C CA . LYS A 1 90 ? 2.571 -12.730 -14.812 1.00 96.12 90 LYS A CA 1
ATOM 726 C C . LYS A 1 90 ? 2.083 -13.846 -13.888 1.00 96.12 90 LYS A C 1
ATOM 728 O O . LYS A 1 90 ? 0.925 -13.854 -13.479 1.00 96.12 90 LYS A O 1
ATOM 733 N N . HIS A 1 91 ? 2.965 -14.778 -13.523 1.00 96.56 91 HIS A N 1
ATOM 734 C CA . HIS A 1 91 ? 2.608 -15.871 -12.620 1.00 96.56 91 HIS A CA 1
ATOM 735 C C . HIS A 1 91 ? 2.201 -15.368 -11.224 1.00 96.56 91 HIS A C 1
ATOM 737 O O . HIS A 1 91 ? 1.209 -15.838 -10.665 1.00 96.56 91 HIS A O 1
ATOM 743 N N . ARG A 1 92 ? 2.926 -14.384 -10.677 1.00 97.75 92 ARG A N 1
ATOM 744 C CA . ARG A 1 92 ? 2.586 -13.733 -9.400 1.00 97.75 92 ARG A CA 1
ATOM 745 C C . ARG A 1 92 ? 1.230 -13.027 -9.468 1.00 97.75 92 ARG A C 1
ATOM 747 O O . ARG A 1 92 ? 0.372 -13.277 -8.624 1.00 97.75 92 ARG A O 1
ATOM 754 N N . VAL A 1 93 ? 0.981 -12.260 -10.531 1.00 97.06 93 VAL A N 1
ATOM 755 C CA . VAL A 1 93 ? -0.324 -11.626 -10.793 1.00 97.06 93 VAL A CA 1
ATOM 756 C C . VAL A 1 93 ? -1.450 -12.662 -10.833 1.00 97.06 93 VAL A C 1
ATOM 758 O O . VAL A 1 93 ? -2.477 -12.474 -10.187 1.00 97.06 93 VAL A O 1
ATOM 761 N N . ALA A 1 94 ? -1.252 -13.791 -11.515 1.00 96.06 94 ALA A N 1
ATOM 762 C CA . ALA A 1 94 ? -2.247 -14.861 -11.579 1.00 96.06 94 ALA A CA 1
ATOM 763 C C . ALA A 1 94 ? -2.502 -15.536 -10.215 1.00 96.06 94 ALA A C 1
ATOM 765 O O . ALA A 1 94 ? -3.588 -16.064 -9.972 1.00 96.06 94 ALA A O 1
ATOM 766 N N . ILE A 1 95 ? -1.523 -15.560 -9.303 1.00 96.62 95 ILE A N 1
ATOM 767 C CA . ILE A 1 95 ? -1.748 -15.994 -7.914 1.00 96.62 95 ILE A CA 1
ATOM 768 C C . ILE A 1 95 ? -2.636 -14.983 -7.190 1.00 96.62 95 ILE A C 1
ATOM 770 O O . ILE A 1 95 ? -3.627 -15.395 -6.588 1.00 96.62 95 ILE A O 1
ATOM 774 N N . VAL A 1 96 ? -2.310 -13.689 -7.279 1.00 95.50 96 VAL A N 1
ATOM 775 C CA . VAL A 1 96 ? -3.098 -12.622 -6.646 1.00 95.50 96 VAL A CA 1
ATOM 776 C C . VAL A 1 96 ? -4.539 -12.652 -7.145 1.00 95.50 96 VAL A C 1
ATOM 778 O O . VAL A 1 96 ? -5.457 -12.764 -6.342 1.00 95.50 96 VAL A O 1
ATOM 781 N N . GLN A 1 97 ? -4.750 -12.653 -8.462 1.00 93.19 97 GLN A N 1
ATOM 782 C CA . GLN A 1 97 ? -6.086 -12.645 -9.070 1.00 93.19 97 GLN A CA 1
ATOM 783 C C . GLN A 1 97 ? -6.945 -13.854 -8.677 1.00 93.19 97 GLN A C 1
ATOM 785 O O . GLN A 1 97 ? -8.160 -13.726 -8.589 1.00 93.19 97 GLN A O 1
ATOM 790 N N . ARG A 1 98 ? -6.337 -15.020 -8.416 1.00 94.12 98 ARG A N 1
ATOM 791 C CA . ARG A 1 98 ? -7.065 -16.215 -7.953 1.00 94.12 98 ARG A CA 1
ATOM 792 C C . ARG A 1 98 ? -7.492 -16.145 -6.490 1.00 94.12 98 ARG A C 1
ATOM 794 O O . ARG A 1 98 ? -8.432 -16.838 -6.117 1.00 94.12 98 ARG A O 1
ATOM 801 N N . LYS A 1 99 ? -6.765 -15.393 -5.663 1.00 91.88 99 LYS A N 1
ATOM 802 C CA . LYS A 1 99 ? -7.029 -15.261 -4.222 1.00 91.88 99 LYS A CA 1
ATOM 803 C C . LYS A 1 99 ? -7.877 -14.042 -3.883 1.00 91.88 99 LYS A C 1
ATOM 805 O O . LYS A 1 99 ? -8.543 -14.051 -2.855 1.00 91.88 99 LYS A O 1
ATOM 810 N N . ARG A 1 100 ? -7.807 -13.012 -4.725 1.00 88.88 100 ARG A N 1
ATOM 811 C CA . ARG A 1 100 ? -8.445 -11.719 -4.513 1.00 88.88 100 ARG A CA 1
ATOM 812 C C . ARG A 1 100 ? -9.955 -11.882 -4.338 1.00 88.88 100 ARG A C 1
ATOM 814 O O . ARG A 1 100 ? -10.616 -12.464 -5.199 1.00 88.88 100 ARG A O 1
ATOM 821 N N . ARG A 1 101 ? -10.480 -11.349 -3.238 1.00 86.38 101 ARG A N 1
ATOM 822 C CA . ARG A 1 101 ? -11.909 -11.355 -2.902 1.00 86.38 101 ARG A CA 1
ATOM 823 C C . ARG A 1 101 ? -12.589 -10.051 -3.317 1.00 86.38 101 ARG A C 1
ATOM 825 O O . ARG A 1 101 ? -13.745 -10.085 -3.728 1.00 86.38 101 ARG A O 1
ATOM 832 N N . ALA A 1 102 ? -11.879 -8.921 -3.255 1.00 84.06 102 ALA A N 1
ATOM 833 C CA . ALA A 1 102 ? -12.455 -7.609 -3.531 1.00 84.06 102 ALA A CA 1
ATOM 834 C C . ALA A 1 102 ? -12.313 -7.190 -5.005 1.00 84.06 102 ALA A C 1
ATOM 836 O O . ALA A 1 102 ? -11.250 -7.299 -5.633 1.00 84.06 102 ALA A O 1
ATOM 837 N N . SER A 1 103 ? -13.391 -6.627 -5.555 1.00 86.62 103 SER A N 1
ATOM 838 C CA . SER A 1 103 ? -13.350 -5.938 -6.850 1.00 86.62 103 SER A CA 1
ATOM 839 C C . SER A 1 103 ? -12.499 -4.653 -6.771 1.00 86.62 103 SER A C 1
ATOM 841 O O . SER A 1 103 ? -12.226 -4.175 -5.671 1.00 86.62 103 SER A O 1
ATOM 843 N N . PRO A 1 104 ? -12.065 -4.052 -7.898 1.00 86.62 104 PRO A N 1
ATOM 844 C CA . PRO A 1 104 ? -11.375 -2.757 -7.870 1.00 86.62 104 PRO A CA 1
ATOM 845 C C . PRO A 1 104 ? -12.148 -1.668 -7.116 1.00 86.62 104 PRO A C 1
ATOM 847 O O . PRO A 1 104 ? -11.597 -1.040 -6.219 1.00 86.62 104 PRO A O 1
ATOM 850 N N . THR A 1 105 ? -13.444 -1.518 -7.403 1.00 86.56 105 THR A N 1
ATOM 851 C CA . THR A 1 105 ? -14.325 -0.595 -6.670 1.00 86.56 105 THR A CA 1
ATOM 852 C C . THR A 1 105 ? -14.469 -0.998 -5.204 1.00 86.56 105 THR A C 1
ATOM 854 O O . THR A 1 105 ? -14.493 -0.142 -4.332 1.00 86.56 105 THR A O 1
ATOM 857 N N . GLY A 1 106 ? -14.511 -2.298 -4.921 1.00 87.38 106 GLY A N 1
ATOM 858 C CA . GLY A 1 106 ? -14.531 -2.829 -3.563 1.00 87.38 106 GLY A CA 1
ATOM 859 C C . GLY A 1 106 ? -13.337 -2.403 -2.720 1.00 87.38 106 GLY A C 1
ATOM 860 O O . GLY A 1 106 ? -13.500 -1.957 -1.588 1.00 87.38 106 GLY A O 1
ATOM 861 N N . ARG A 1 107 ? -12.129 -2.469 -3.294 1.00 87.31 107 ARG A N 1
ATOM 862 C CA . ARG A 1 107 ? -10.904 -2.004 -2.626 1.00 87.31 107 ARG A CA 1
ATOM 863 C C . ARG A 1 107 ? -10.935 -0.504 -2.368 1.00 87.31 107 ARG A C 1
ATOM 865 O O . ARG A 1 107 ? -10.608 -0.083 -1.269 1.00 87.31 107 ARG A O 1
ATOM 872 N N . GLU A 1 108 ? -11.360 0.286 -3.350 1.00 86.06 108 GLU A N 1
ATOM 873 C CA . GLU A 1 108 ? -11.527 1.735 -3.192 1.00 86.06 108 GLU A CA 1
ATOM 874 C C . GLU A 1 108 ? -12.483 2.073 -2.040 1.00 86.06 108 GLU A C 1
ATOM 876 O O . GLU A 1 108 ? -12.115 2.821 -1.140 1.00 86.06 108 GLU A O 1
ATOM 881 N N . VAL A 1 109 ? -13.665 1.457 -2.013 1.00 84.88 109 VAL A N 1
ATOM 882 C CA . VAL A 1 109 ? -14.672 1.661 -0.959 1.00 84.88 109 VAL A CA 1
ATOM 883 C C . VAL A 1 109 ? -14.141 1.209 0.411 1.00 84.88 109 VAL A C 1
ATOM 885 O O . VAL A 1 109 ? -14.319 1.927 1.398 1.00 84.88 109 VAL A O 1
ATOM 888 N N . ARG A 1 110 ? -13.390 0.095 0.462 1.00 83.56 110 ARG A N 1
ATOM 889 C CA . ARG A 1 110 ? -12.722 -0.389 1.684 1.00 83.56 110 ARG A CA 1
ATOM 890 C C . ARG A 1 110 ? -11.723 0.603 2.251 1.00 83.56 110 ARG A C 1
ATOM 892 O O . ARG A 1 110 ? -11.692 0.801 3.461 1.00 83.56 110 ARG A O 1
ATOM 899 N N . ARG A 1 111 ? -10.908 1.232 1.404 1.00 82.19 111 ARG A N 1
ATOM 900 C CA . ARG A 1 111 ? -9.928 2.232 1.862 1.00 82.19 111 ARG A CA 1
ATOM 901 C C . ARG A 1 111 ? -10.591 3.461 2.483 1.00 82.19 111 ARG A C 1
ATOM 903 O O . ARG A 1 111 ? -9.966 4.119 3.300 1.00 82.19 111 ARG A O 1
ATOM 910 N N . MET A 1 112 ? -11.852 3.718 2.140 1.00 77.44 112 MET A N 1
ATOM 911 C CA . MET A 1 112 ? -12.677 4.783 2.715 1.00 77.44 112 MET A CA 1
ATOM 912 C C . MET A 1 112 ? -13.450 4.342 3.974 1.00 77.44 112 MET A C 1
ATOM 914 O O . MET A 1 112 ? -14.416 5.002 4.345 1.00 77.44 112 MET A O 1
ATOM 918 N N . GLY A 1 113 ? -13.097 3.205 4.586 1.00 76.00 113 GLY A N 1
ATOM 919 C CA . GLY A 1 113 ? -13.743 2.709 5.808 1.00 76.00 113 GLY A CA 1
ATOM 920 C C . GLY A 1 113 ? -15.133 2.101 5.591 1.00 76.00 113 GLY A C 1
ATOM 921 O O . GLY A 1 113 ? -15.925 2.002 6.522 1.00 76.00 113 GLY A O 1
ATOM 922 N N . THR A 1 114 ? -15.479 1.704 4.361 1.00 78.94 114 THR A N 1
ATOM 923 C CA . THR A 1 114 ? -16.812 1.158 4.041 1.00 78.94 114 THR A CA 1
ATOM 924 C C . THR A 1 114 ? -16.723 -0.128 3.220 1.00 78.94 114 THR A C 1
ATOM 926 O O . THR A 1 114 ? -15.675 -0.465 2.687 1.00 78.94 114 THR A O 1
ATOM 929 N N . PHE A 1 115 ? -17.819 -0.880 3.086 1.00 82.44 115 PHE A N 1
ATOM 930 C CA . PHE A 1 115 ? -17.835 -2.123 2.304 1.00 82.44 115 PHE A CA 1
ATOM 931 C C . PHE A 1 115 ? -18.976 -2.122 1.294 1.00 82.44 115 PHE A C 1
ATOM 933 O O . PHE A 1 115 ? -20.093 -1.693 1.595 1.00 82.44 115 PHE A O 1
ATOM 940 N N . LEU A 1 116 ? -18.718 -2.643 0.091 1.00 82.19 116 LEU A N 1
ATOM 941 C CA . LEU A 1 116 ? -19.803 -2.944 -0.834 1.00 82.19 116 LEU A CA 1
ATOM 942 C C . LEU A 1 116 ? -20.613 -4.133 -0.294 1.00 82.19 116 LEU A C 1
ATOM 944 O O . LEU A 1 116 ? -20.018 -5.098 0.181 1.00 82.19 116 LEU A O 1
ATOM 948 N N . PRO A 1 117 ? -21.952 -4.145 -0.444 1.00 78.44 117 PRO A N 1
ATOM 949 C CA . PRO A 1 117 ? -22.785 -5.265 0.010 1.00 78.44 117 PRO A CA 1
ATOM 950 C C . PRO A 1 117 ? -22.414 -6.624 -0.604 1.00 78.44 117 PRO A C 1
ATOM 952 O O . PRO A 1 117 ? -22.811 -7.668 -0.096 1.00 78.44 117 PRO A O 1
ATOM 955 N N . THR A 1 118 ? -21.715 -6.607 -1.739 1.00 77.50 118 THR A N 1
ATOM 956 C CA . THR A 1 118 ? -21.274 -7.792 -2.479 1.00 77.50 118 THR A CA 1
ATOM 957 C C . THR A 1 118 ? -19.910 -8.316 -2.043 1.00 77.50 118 THR A C 1
ATOM 959 O O . THR A 1 118 ? -19.558 -9.427 -2.434 1.00 77.50 118 THR A O 1
ATOM 962 N N . ASP A 1 119 ? -19.143 -7.534 -1.284 1.00 76.19 119 ASP A N 1
ATOM 963 C CA . ASP A 1 119 ? -17.779 -7.886 -0.905 1.00 76.19 119 ASP A CA 1
ATOM 964 C C . ASP A 1 119 ? -17.759 -8.608 0.445 1.00 76.19 119 ASP A C 1
ATOM 966 O O . ASP A 1 119 ? -18.559 -8.338 1.343 1.00 76.19 119 ASP A O 1
ATOM 970 N N . SER A 1 120 ? -16.827 -9.548 0.599 1.00 76.75 120 SER A N 1
ATOM 971 C CA . SER A 1 120 ? -16.597 -10.198 1.887 1.00 76.75 120 SER A CA 1
ATOM 972 C C . SER A 1 120 ? -15.989 -9.203 2.872 1.00 76.75 120 SER A C 1
ATOM 974 O O . SER A 1 120 ? -14.942 -8.622 2.579 1.00 76.75 120 SER A O 1
ATOM 976 N N . VAL A 1 121 ? -16.605 -9.063 4.045 1.00 80.00 121 VAL A N 1
ATOM 977 C CA . VAL A 1 121 ? -16.018 -8.318 5.165 1.00 80.00 121 VAL A CA 1
ATOM 978 C C . VAL A 1 121 ? -14.744 -9.046 5.623 1.00 80.00 121 VAL A C 1
ATOM 980 O O . VAL A 1 121 ? -14.775 -10.279 5.721 1.00 80.00 121 VAL A O 1
ATOM 983 N N . PRO A 1 122 ? -13.629 -8.332 5.867 1.00 85.19 122 PRO A N 1
ATOM 984 C CA . PRO A 1 122 ? -12.411 -8.938 6.382 1.00 85.19 122 PRO A CA 1
ATOM 985 C C . PRO A 1 122 ? -12.657 -9.662 7.707 1.00 85.19 122 PRO A C 1
ATOM 987 O O . PRO A 1 122 ? -13.479 -9.255 8.524 1.00 85.19 122 PRO A O 1
ATOM 990 N N . GLU A 1 123 ? -11.932 -10.753 7.927 1.00 86.88 123 GLU A N 1
ATOM 991 C CA . GLU A 1 123 ? -12.150 -11.620 9.090 1.00 86.88 123 GLU A CA 1
ATOM 992 C C . GLU A 1 123 ? -11.435 -11.099 10.346 1.00 86.88 123 GLU A C 1
ATOM 994 O O . GLU A 1 123 ? -11.802 -11.457 11.468 1.00 86.88 123 GLU A O 1
ATOM 999 N N . ILE A 1 124 ? -10.399 -10.272 10.169 1.00 91.12 124 ILE A N 1
ATOM 1000 C CA . ILE A 1 124 ? -9.492 -9.865 11.240 1.00 91.12 124 ILE A CA 1
ATOM 1001 C C . ILE A 1 124 ? -9.566 -8.355 11.442 1.00 91.12 124 ILE A C 1
ATOM 1003 O O . ILE A 1 124 ? -8.979 -7.592 10.681 1.00 91.12 124 ILE A O 1
ATOM 1007 N N . LYS A 1 125 ? -10.199 -7.909 12.528 1.00 90.94 125 LYS A N 1
ATOM 1008 C CA . LYS A 1 125 ? -10.150 -6.499 12.928 1.00 90.94 125 LYS A CA 1
ATOM 1009 C C . LYS A 1 125 ? -8.812 -6.173 13.591 1.00 90.94 125 LYS A C 1
ATOM 1011 O O . LYS A 1 125 ? -8.471 -6.769 14.617 1.00 90.94 125 LYS A O 1
ATOM 1016 N N . VAL A 1 126 ? -8.053 -5.229 13.029 1.00 91.12 126 VAL A N 1
ATOM 1017 C CA . VAL A 1 126 ? -6.706 -4.876 13.520 1.00 91.12 126 VAL A CA 1
ATOM 1018 C C . VAL A 1 126 ? -6.752 -4.350 14.959 1.00 91.12 126 VAL A C 1
ATOM 1020 O O . VAL A 1 126 ? -5.918 -4.735 15.783 1.00 91.12 126 VAL A O 1
ATOM 1023 N N . SER A 1 127 ? -7.757 -3.541 15.301 1.00 89.88 127 SER A N 1
ATOM 1024 C CA . SER A 1 127 ? -7.959 -3.012 16.657 1.00 89.88 127 SER A CA 1
ATOM 1025 C C . SER A 1 127 ? -8.190 -4.109 17.703 1.00 89.88 127 SER A C 1
ATOM 1027 O O . SER A 1 127 ? -7.728 -3.990 18.840 1.00 89.88 127 SER A O 1
ATOM 1029 N N . ALA A 1 128 ? -8.819 -5.219 17.307 1.00 91.81 128 ALA A N 1
ATOM 1030 C CA . ALA A 1 128 ? -9.115 -6.359 18.170 1.00 91.81 128 ALA A CA 1
ATOM 1031 C C . ALA A 1 128 ? -7.922 -7.316 18.363 1.00 91.81 128 ALA A C 1
ATOM 1033 O O . ALA A 1 128 ? -7.998 -8.245 19.174 1.00 91.81 128 ALA A O 1
ATOM 1034 N N . LEU A 1 129 ? -6.809 -7.118 17.646 1.00 93.94 129 LEU A N 1
ATOM 1035 C CA . LEU A 1 129 ? -5.611 -7.940 17.815 1.00 93.94 129 LEU A CA 1
ATOM 1036 C C . LEU A 1 129 ? -5.023 -7.767 19.219 1.00 93.94 129 LEU A C 1
ATOM 1038 O O . LEU A 1 129 ? -4.886 -6.653 19.724 1.00 93.94 129 LEU A O 1
ATOM 1042 N N . SER A 1 130 ? -4.577 -8.867 19.830 1.00 95.81 130 SER A N 1
ATOM 1043 C CA . SER A 1 130 ? -3.757 -8.807 21.049 1.00 95.81 130 SER A CA 1
ATOM 1044 C C . SER A 1 130 ? -2.434 -8.072 20.787 1.00 95.81 130 SER A C 1
ATOM 1046 O O . SER A 1 130 ? -1.991 -7.988 19.646 1.00 95.81 130 SER A O 1
ATOM 1048 N N . ASN A 1 131 ? -1.757 -7.567 21.824 1.00 94.19 131 ASN A N 1
ATOM 1049 C CA . ASN A 1 131 ? -0.493 -6.824 21.649 1.00 94.19 131 ASN A CA 1
ATOM 1050 C C . ASN A 1 131 ? 0.567 -7.623 20.880 1.00 94.19 131 ASN A C 1
ATOM 1052 O O . ASN A 1 131 ? 1.267 -7.076 20.033 1.00 94.19 131 ASN A O 1
ATOM 1056 N N . HIS A 1 132 ? 0.657 -8.923 21.160 1.00 95.69 132 HIS A N 1
ATOM 1057 C CA . HIS A 1 132 ? 1.555 -9.824 20.447 1.00 95.69 132 HIS A CA 1
ATOM 1058 C C . HIS A 1 132 ? 1.140 -9.982 18.978 1.00 95.69 132 HIS A C 1
ATOM 1060 O O . HIS A 1 132 ? 1.960 -9.786 18.088 1.00 95.69 132 HIS A O 1
ATOM 1066 N N . ALA A 1 133 ? -0.140 -10.265 18.712 1.00 96.31 133 ALA A N 1
ATOM 1067 C CA . ALA A 1 133 ? -0.634 -10.441 17.346 1.00 96.31 133 ALA A CA 1
ATOM 1068 C C . ALA A 1 133 ? -0.530 -9.154 16.509 1.00 96.31 133 ALA A C 1
ATOM 1070 O O . ALA A 1 133 ? -0.188 -9.218 15.332 1.00 96.31 133 ALA A O 1
ATOM 1071 N N . PHE A 1 134 ? -0.761 -7.990 17.120 1.00 95.69 134 PHE A N 1
ATOM 1072 C CA . PHE A 1 134 ? -0.586 -6.691 16.476 1.00 95.69 134 PHE A CA 1
ATOM 1073 C C . PHE A 1 134 ? 0.874 -6.461 16.072 1.00 95.69 134 PHE A C 1
ATOM 1075 O O . PHE A 1 134 ? 1.150 -6.082 14.941 1.00 95.69 134 PHE A O 1
ATOM 1082 N N . ARG A 1 135 ? 1.832 -6.768 16.951 1.00 96.19 135 ARG A N 1
ATOM 1083 C CA . ARG A 1 135 ? 3.263 -6.651 16.630 1.00 96.19 135 ARG A CA 1
ATOM 1084 C C . ARG A 1 135 ? 3.712 -7.608 15.534 1.00 96.19 135 ARG A C 1
ATOM 1086 O O . ARG A 1 135 ? 4.460 -7.192 14.656 1.00 96.19 135 ARG A O 1
ATOM 1093 N N . GLU A 1 136 ? 3.237 -8.849 15.546 1.00 96.06 136 GLU A N 1
ATOM 1094 C CA . GLU A 1 136 ? 3.501 -9.814 14.469 1.00 96.06 136 GLU A CA 1
ATOM 1095 C C . GLU A 1 136 ? 2.919 -9.345 13.127 1.00 96.06 136 GLU A C 1
ATOM 1097 O O . GLU A 1 136 ? 3.583 -9.422 12.088 1.00 96.06 136 GLU A O 1
ATOM 1102 N N . PHE A 1 137 ? 1.706 -8.787 13.154 1.00 95.88 137 PHE A N 1
ATOM 1103 C CA . PHE A 1 137 ? 1.096 -8.149 11.993 1.00 95.88 137 PHE A CA 1
ATOM 1104 C C . PHE A 1 137 ? 1.967 -7.000 11.469 1.00 95.88 137 PHE A C 1
ATOM 1106 O O . PHE A 1 137 ? 2.338 -7.010 10.295 1.00 95.88 137 PHE A O 1
ATOM 1113 N N . LEU A 1 138 ? 2.379 -6.067 12.334 1.00 96.00 138 LEU A N 1
ATOM 1114 C CA . LEU A 1 138 ? 3.246 -4.954 11.941 1.00 96.00 138 LEU A CA 1
ATOM 1115 C C . LEU A 1 138 ? 4.593 -5.442 11.401 1.00 96.00 138 LEU A C 1
ATOM 1117 O O . LEU A 1 138 ? 5.049 -4.936 10.380 1.00 96.00 138 LEU A O 1
ATOM 1121 N N . HIS A 1 139 ? 5.214 -6.445 12.029 1.00 95.62 139 HIS A N 1
ATOM 1122 C CA . HIS A 1 139 ? 6.453 -7.054 11.542 1.00 95.62 139 HIS A CA 1
ATOM 1123 C C . HIS A 1 139 ? 6.302 -7.639 10.141 1.00 95.62 139 HIS A C 1
ATOM 1125 O O . HIS A 1 139 ? 7.211 -7.482 9.324 1.00 95.62 139 HIS A O 1
ATOM 1131 N N . THR A 1 140 ? 5.181 -8.301 9.867 1.00 95.25 140 THR A N 1
ATOM 1132 C CA . THR A 1 140 ? 4.878 -8.856 8.545 1.00 95.25 140 THR A CA 1
ATOM 1133 C C . THR A 1 140 ? 4.677 -7.735 7.531 1.00 95.25 140 THR A C 1
ATOM 1135 O O . THR A 1 140 ? 5.293 -7.749 6.465 1.00 95.25 140 THR A O 1
ATOM 1138 N N . LEU A 1 141 ? 3.893 -6.721 7.900 1.00 94.31 141 LEU A N 1
ATOM 1139 C CA . LEU A 1 141 ? 3.566 -5.577 7.059 1.00 94.31 141 LEU A CA 1
ATOM 1140 C C . LEU A 1 141 ? 4.824 -4.818 6.631 1.00 94.31 141 LEU A C 1
ATOM 1142 O O . LEU A 1 141 ? 5.099 -4.706 5.438 1.00 94.31 141 LEU A O 1
ATOM 1146 N N . VAL A 1 142 ? 5.645 -4.360 7.580 1.00 94.19 142 VAL A N 1
ATOM 1147 C CA . VAL A 1 142 ? 6.835 -3.545 7.271 1.00 94.19 142 VAL A CA 1
ATOM 1148 C C . VAL A 1 142 ? 7.928 -4.322 6.539 1.00 94.19 142 VAL A C 1
ATOM 1150 O O . VAL A 1 142 ? 8.792 -3.710 5.911 1.00 94.19 142 VAL A O 1
ATOM 1153 N N . LYS A 1 143 ? 7.926 -5.658 6.613 1.00 94.25 143 LYS A N 1
ATOM 1154 C CA . LYS A 1 143 ? 8.860 -6.532 5.885 1.00 94.25 143 LYS A CA 1
ATOM 1155 C C . LYS A 1 143 ? 8.324 -6.988 4.527 1.00 94.25 143 LYS A C 1
ATOM 1157 O O . LYS A 1 143 ? 8.999 -7.765 3.860 1.00 94.25 143 LYS A O 1
ATOM 1162 N N . SER A 1 144 ? 7.152 -6.506 4.113 1.00 95.25 144 SER A N 1
ATOM 1163 C CA . SER A 1 144 ? 6.600 -6.775 2.787 1.00 95.25 144 SER A CA 1
ATOM 1164 C C . SER A 1 144 ? 7.595 -6.420 1.676 1.00 95.25 144 SER A C 1
ATOM 1166 O O . SER A 1 144 ? 8.262 -5.380 1.717 1.00 95.25 144 SER A O 1
ATOM 1168 N N . GLU A 1 145 ? 7.633 -7.256 0.635 1.00 96.44 145 GLU A N 1
ATOM 1169 C CA . GLU A 1 145 ? 8.423 -7.025 -0.581 1.00 96.44 145 GLU A CA 1
ATOM 1170 C C . GLU A 1 145 ? 8.038 -5.728 -1.304 1.00 96.44 145 GLU A C 1
ATOM 1172 O O . GLU A 1 145 ? 8.830 -5.207 -2.086 1.00 96.44 145 GLU A O 1
ATOM 1177 N N . PHE A 1 146 ? 6.863 -5.162 -1.017 1.00 96.81 146 PHE A N 1
ATOM 1178 C CA . PHE A 1 146 ? 6.456 -3.840 -1.496 1.00 96.81 146 PHE A CA 1
ATOM 1179 C C . PHE A 1 146 ? 7.483 -2.751 -1.151 1.00 96.81 146 PHE A C 1
ATOM 1181 O O . PHE A 1 146 ? 7.934 -2.019 -2.034 1.00 96.81 146 PHE A O 1
ATOM 1188 N N . PHE A 1 147 ? 7.930 -2.700 0.107 1.00 96.06 147 PHE A N 1
ATOM 1189 C CA . PHE A 1 147 ? 8.917 -1.716 0.560 1.00 96.06 147 PHE A CA 1
ATOM 1190 C C . PHE A 1 147 ? 10.301 -1.981 -0.041 1.00 96.06 147 PHE A C 1
ATOM 1192 O O . PHE A 1 147 ? 11.001 -1.058 -0.454 1.00 96.06 147 PHE A O 1
ATOM 1199 N N . ALA A 1 148 ? 10.690 -3.254 -0.151 1.00 95.94 148 ALA A N 1
ATOM 1200 C CA . ALA A 1 148 ? 11.961 -3.627 -0.763 1.00 95.94 148 ALA A CA 1
ATOM 1201 C C . ALA A 1 148 ? 11.999 -3.298 -2.267 1.00 95.94 148 ALA A C 1
ATOM 1203 O O . ALA A 1 148 ? 13.032 -2.860 -2.776 1.00 95.94 148 ALA A O 1
ATOM 1204 N N . ALA A 1 149 ? 10.887 -3.495 -2.979 1.00 97.12 149 ALA A N 1
ATOM 1205 C CA . ALA A 1 149 ? 10.762 -3.162 -4.393 1.00 97.12 149 ALA A CA 1
ATOM 1206 C C . ALA A 1 149 ? 10.806 -1.647 -4.629 1.00 97.12 149 ALA A C 1
ATOM 1208 O O . ALA A 1 149 ? 11.506 -1.203 -5.539 1.00 97.12 149 ALA A O 1
ATOM 1209 N N . GLN A 1 150 ? 10.170 -0.840 -3.771 1.00 96.00 150 GLN A N 1
ATOM 1210 C CA . GLN A 1 150 ? 10.313 0.617 -3.846 1.00 96.00 150 GLN A CA 1
ATOM 1211 C C . GLN A 1 150 ? 11.777 1.053 -3.695 1.00 96.00 150 GLN A C 1
ATOM 1213 O O . GLN A 1 150 ? 12.266 1.841 -4.507 1.00 96.00 150 GLN A O 1
ATOM 1218 N N . ALA A 1 151 ? 12.507 0.497 -2.725 1.00 95.06 151 ALA A N 1
ATOM 1219 C CA . ALA A 1 151 ? 13.912 0.843 -2.522 1.00 95.06 151 ALA A CA 1
ATOM 1220 C C . ALA A 1 151 ? 14.776 0.509 -3.755 1.00 95.06 151 ALA A C 1
ATOM 1222 O O . ALA A 1 151 ? 15.715 1.243 -4.076 1.00 95.06 151 ALA A O 1
ATOM 1223 N N . ARG A 1 152 ? 14.444 -0.570 -4.488 1.00 95.50 152 ARG A N 1
ATOM 1224 C CA . ARG A 1 152 ? 15.081 -0.903 -5.776 1.00 95.50 152 ARG A CA 1
ATOM 1225 C C . ARG A 1 152 ? 14.805 0.164 -6.837 1.00 95.50 152 ARG A C 1
ATOM 1227 O O . ARG A 1 152 ? 15.746 0.582 -7.510 1.00 95.50 152 ARG A O 1
ATOM 1234 N N . VAL A 1 153 ? 13.559 0.629 -6.957 1.00 94.31 153 VAL A N 1
ATOM 1235 C CA . VAL A 1 153 ? 13.180 1.687 -7.911 1.00 94.31 153 VAL A CA 1
ATOM 1236 C C . VAL A 1 153 ? 13.913 2.993 -7.602 1.00 94.31 153 VAL A C 1
ATOM 1238 O O . VAL A 1 153 ? 14.565 3.540 -8.489 1.00 94.31 153 VAL A O 1
ATOM 1241 N N . VAL A 1 154 ? 13.892 3.456 -6.348 1.00 92.44 154 VAL A N 1
ATOM 1242 C CA . VAL A 1 154 ? 14.584 4.694 -5.938 1.00 92.44 154 VAL A CA 1
ATOM 1243 C C . VAL A 1 154 ? 16.086 4.610 -6.199 1.00 92.44 154 VAL A C 1
ATOM 1245 O O . VAL A 1 154 ? 16.685 5.550 -6.718 1.00 92.44 154 VAL A O 1
ATOM 1248 N N . LYS A 1 155 ? 16.711 3.463 -5.909 1.00 91.88 155 LYS A N 1
ATOM 1249 C CA . LYS A 1 155 ? 18.134 3.260 -6.198 1.00 91.88 155 LYS A CA 1
ATOM 1250 C C . LYS A 1 155 ? 18.450 3.419 -7.690 1.00 91.88 155 LYS A C 1
ATOM 1252 O O . LYS A 1 155 ? 19.444 4.060 -8.017 1.00 91.88 155 LYS A O 1
ATOM 1257 N N . LEU A 1 156 ? 17.631 2.845 -8.572 1.00 90.62 156 LEU A N 1
ATOM 1258 C CA . LEU A 1 156 ? 17.823 2.939 -10.024 1.00 90.62 156 LEU A CA 1
ATOM 1259 C C . LEU A 1 156 ? 17.565 4.361 -10.548 1.00 90.62 156 LEU A C 1
ATOM 1261 O O . LEU A 1 156 ? 18.298 4.825 -11.419 1.00 90.62 156 LEU A O 1
ATOM 1265 N N . LEU A 1 157 ? 16.583 5.075 -9.985 1.00 86.50 157 LEU A N 1
ATOM 1266 C CA . LEU A 1 157 ? 16.339 6.487 -10.300 1.00 86.50 157 LEU A CA 1
ATOM 1267 C C . LEU A 1 157 ? 17.556 7.358 -9.950 1.00 86.50 157 LEU A C 1
ATOM 1269 O O . LEU A 1 157 ? 18.035 8.104 -10.800 1.00 86.50 157 LEU A O 1
ATOM 1273 N N . ASN A 1 158 ? 18.123 7.185 -8.754 1.00 85.06 158 ASN A N 1
ATOM 1274 C CA . ASN A 1 158 ? 19.295 7.945 -8.309 1.00 85.06 158 ASN A CA 1
ATOM 1275 C C . ASN A 1 158 ? 20.560 7.642 -9.132 1.00 85.06 158 ASN A C 1
ATOM 1277 O O . ASN A 1 158 ? 21.378 8.531 -9.362 1.00 85.06 158 ASN A O 1
ATOM 1281 N N . GLN A 1 159 ? 20.743 6.393 -9.578 1.00 82.44 159 GLN A N 1
ATOM 1282 C CA . GLN A 1 159 ? 21.870 6.015 -10.443 1.00 82.44 159 GLN A CA 1
ATOM 1283 C C . GLN A 1 159 ? 21.806 6.741 -11.790 1.00 82.44 159 GLN A C 1
ATOM 1285 O O . GLN A 1 159 ? 22.792 7.334 -12.220 1.00 82.44 159 GLN A O 1
ATOM 1290 N N . ARG A 1 160 ? 20.612 6.809 -12.388 1.00 74.75 160 ARG A N 1
ATOM 1291 C CA . ARG A 1 160 ? 20.373 7.524 -13.648 1.00 74.75 160 ARG A CA 1
ATOM 1292 C C . ARG A 1 160 ? 20.721 9.015 -13.563 1.00 74.75 160 ARG A C 1
ATOM 1294 O O . ARG A 1 160 ? 21.262 9.573 -14.514 1.00 74.75 160 ARG A O 1
ATOM 1301 N N . GLU A 1 161 ? 20.409 9.667 -12.443 1.00 69.94 161 GLU A N 1
ATOM 1302 C CA . GLU A 1 161 ? 20.742 11.083 -12.232 1.00 69.94 161 GLU A CA 1
ATOM 1303 C C . GLU A 1 161 ? 22.251 11.316 -12.070 1.00 69.94 161 GLU A C 1
ATOM 1305 O O . GLU A 1 161 ? 22.773 12.322 -12.554 1.00 69.94 161 GLU A O 1
ATOM 1310 N N . GLY A 1 162 ? 22.961 10.379 -11.433 1.00 63.25 162 GLY A N 1
ATOM 1311 C CA . GLY A 1 162 ? 24.415 10.435 -11.265 1.00 63.25 162 GLY A CA 1
ATOM 1312 C C . GLY A 1 162 ? 25.195 10.198 -12.563 1.00 63.25 162 GLY A C 1
ATOM 1313 O O . GLY A 1 162 ? 26.175 10.898 -12.829 1.00 63.25 162 GLY A O 1
ATOM 1314 N N . ASP A 1 163 ? 24.740 9.261 -13.397 1.00 57.44 163 ASP A N 1
ATOM 1315 C CA . ASP A 1 163 ? 25.438 8.845 -14.623 1.00 57.44 163 ASP A CA 1
ATOM 1316 C C . ASP A 1 163 ? 25.243 9.824 -15.799 1.00 57.44 163 ASP A C 1
ATOM 1318 O O . ASP A 1 163 ? 26.080 9.902 -16.704 1.00 57.44 163 ASP A O 1
ATOM 1322 N N . ALA A 1 164 ? 24.225 10.694 -15.741 1.00 53.88 164 ALA A N 1
ATOM 1323 C CA . ALA A 1 164 ? 24.054 11.811 -16.678 1.00 53.88 164 ALA A CA 1
ATOM 1324 C C . ALA A 1 164 ? 25.249 12.798 -16.691 1.00 53.88 164 ALA A C 1
ATOM 1326 O O . ALA A 1 164 ? 25.385 13.594 -17.624 1.00 53.88 164 ALA A O 1
ATOM 1327 N N . ALA A 1 165 ? 26.135 12.739 -15.686 1.00 53.53 165 ALA A N 1
ATOM 1328 C CA . ALA A 1 165 ? 27.332 13.571 -15.579 1.00 53.53 165 ALA A CA 1
ATOM 1329 C C . ALA A 1 165 ? 28.583 12.999 -16.281 1.00 53.53 165 ALA A C 1
ATOM 1331 O O . ALA A 1 165 ? 29.579 13.717 -16.407 1.00 53.53 165 ALA A O 1
ATOM 1332 N N . GLY A 1 166 ? 28.575 11.753 -16.776 1.00 50.81 166 GLY A N 1
ATOM 1333 C CA . GLY A 1 166 ? 29.769 11.203 -17.414 1.00 50.81 166 GLY A CA 1
ATOM 1334 C C . GLY A 1 166 ? 29.606 9.839 -18.084 1.00 50.81 166 GLY A C 1
ATOM 1335 O O . GLY A 1 166 ? 29.561 8.820 -17.410 1.00 50.81 166 GLY A O 1
ATOM 1336 N N . THR A 1 167 ? 29.781 9.835 -19.414 1.00 44.19 167 THR A N 1
ATOM 1337 C CA . THR A 1 167 ? 30.217 8.726 -20.306 1.00 44.19 167 THR A CA 1
ATOM 1338 C C . THR A 1 167 ? 29.151 8.053 -21.204 1.00 44.19 167 THR A C 1
ATOM 1340 O O . THR A 1 167 ? 28.063 7.705 -20.779 1.00 44.19 167 THR A O 1
ATOM 1343 N N . SER A 1 168 ? 29.527 7.887 -22.488 1.00 45.69 168 SER A N 1
ATOM 1344 C CA . SER A 1 168 ? 28.947 7.081 -23.592 1.00 45.69 168 SER A CA 1
ATOM 1345 C C . SER A 1 168 ? 27.436 6.766 -23.561 1.00 45.69 168 SER A C 1
ATOM 1347 O O . SER A 1 168 ? 27.001 5.695 -23.149 1.00 45.69 168 SER A O 1
ATOM 1349 N N . LEU A 1 169 ? 26.661 7.688 -24.137 1.00 49.06 169 LEU A N 1
ATOM 1350 C CA . LEU A 1 169 ? 25.217 7.895 -23.961 1.00 49.06 169 LEU A CA 1
ATOM 1351 C C . LEU A 1 169 ? 24.220 6.852 -24.521 1.00 49.06 169 LEU A C 1
ATOM 1353 O O . LEU A 1 169 ? 23.035 6.985 -24.230 1.00 49.06 169 LEU A O 1
ATOM 1357 N N . TYR A 1 170 ? 24.611 5.900 -25.377 1.00 47.19 170 TYR A N 1
ATOM 1358 C CA . TYR A 1 170 ? 23.626 5.253 -26.275 1.00 47.19 170 TYR A CA 1
ATOM 1359 C C . TYR A 1 170 ? 23.237 3.795 -25.965 1.00 47.19 170 TYR A C 1
ATOM 1361 O O . TYR A 1 170 ? 22.109 3.426 -26.265 1.00 47.19 170 TYR A O 1
ATOM 1369 N N . GLU A 1 171 ? 24.104 2.965 -25.372 1.00 46.22 171 GLU A N 1
ATOM 1370 C CA . GLU A 1 171 ? 23.763 1.556 -25.050 1.00 46.22 171 GLU A CA 1
ATOM 1371 C C . GLU A 1 171 ? 23.535 1.313 -23.550 1.00 46.22 171 GLU A C 1
ATOM 1373 O O . GLU A 1 171 ? 22.708 0.478 -23.185 1.00 46.22 171 GLU A O 1
ATOM 1378 N N . ALA A 1 172 ? 24.212 2.068 -22.676 1.00 51.66 172 ALA A N 1
ATOM 1379 C CA . ALA A 1 172 ? 23.995 2.003 -21.227 1.00 51.66 172 ALA A CA 1
ATOM 1380 C C . ALA A 1 172 ? 22.580 2.475 -20.848 1.00 51.66 172 ALA A C 1
ATOM 1382 O O . ALA A 1 172 ? 21.900 1.827 -20.056 1.00 51.66 172 ALA A O 1
ATOM 1383 N N . THR A 1 173 ? 22.090 3.516 -21.524 1.00 66.56 173 THR A N 1
ATOM 1384 C CA . THR A 1 173 ? 20.786 4.140 -21.268 1.00 66.56 173 THR A CA 1
ATOM 1385 C C . THR A 1 173 ? 19.610 3.208 -21.541 1.00 66.56 173 THR A C 1
ATOM 1387 O O . THR A 1 173 ? 18.705 3.132 -20.719 1.00 66.56 173 THR A O 1
ATOM 1390 N N . ALA A 1 174 ? 19.629 2.437 -22.634 1.00 70.31 174 ALA A N 1
ATOM 1391 C CA . ALA A 1 174 ? 18.533 1.519 -22.958 1.00 70.31 174 ALA A CA 1
ATOM 1392 C C . ALA A 1 174 ? 18.425 0.359 -21.950 1.00 70.31 174 ALA A C 1
ATOM 1394 O O . ALA A 1 174 ? 17.335 0.040 -21.478 1.00 70.31 174 ALA A O 1
ATOM 1395 N N . ALA A 1 175 ? 19.557 -0.243 -21.568 1.00 76.31 175 ALA A N 1
ATOM 1396 C CA . ALA A 1 175 ? 19.577 -1.334 -20.593 1.00 76.31 175 ALA A CA 1
ATOM 1397 C C . ALA A 1 175 ? 19.213 -0.860 -19.172 1.00 76.31 175 ALA A C 1
ATOM 1399 O O . ALA A 1 175 ? 18.577 -1.593 -18.413 1.00 76.31 175 ALA A O 1
ATOM 1400 N N . GLU A 1 176 ? 19.611 0.356 -18.796 1.00 78.44 176 GLU A N 1
ATOM 1401 C CA . GLU A 1 176 ? 19.231 0.990 -17.529 1.00 78.44 176 GLU A CA 1
ATOM 1402 C C . GLU A 1 176 ? 17.743 1.348 -17.490 1.00 78.44 176 GLU A C 1
ATOM 1404 O O . GLU A 1 176 ? 17.080 1.105 -16.480 1.00 78.44 176 GLU A O 1
ATOM 1409 N N . GLU A 1 177 ? 17.197 1.856 -18.597 1.00 80.31 177 GLU A N 1
ATOM 1410 C CA . GLU A 1 177 ? 15.767 2.138 -18.736 1.00 80.31 177 GLU A CA 1
ATOM 1411 C C . GLU A 1 177 ? 14.925 0.862 -18.659 1.00 80.31 177 GLU A C 1
ATOM 1413 O O . GLU A 1 177 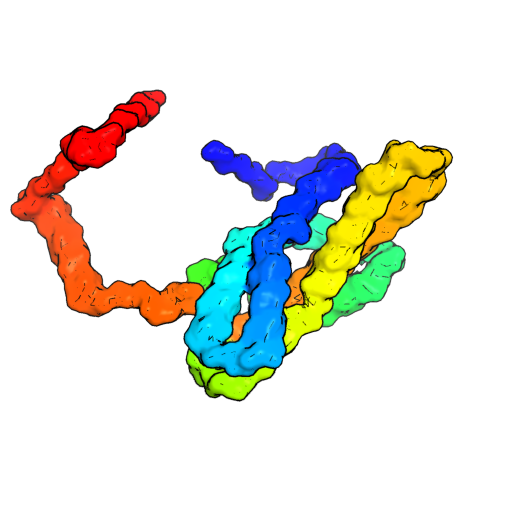? 13.909 0.845 -17.959 1.00 80.31 177 GLU A O 1
ATOM 1418 N N . ASP A 1 178 ? 15.369 -0.230 -19.286 1.00 83.94 178 ASP A N 1
ATOM 1419 C CA . ASP A 1 178 ? 14.694 -1.526 -19.190 1.00 83.94 178 ASP A CA 1
ATOM 1420 C C . ASP A 1 178 ? 14.726 -2.094 -17.763 1.00 83.94 178 ASP A C 1
ATOM 1422 O O . ASP A 1 178 ? 13.701 -2.576 -17.276 1.00 83.94 178 ASP A O 1
ATOM 1426 N N . ARG A 1 179 ? 15.855 -1.973 -17.048 1.00 89.06 179 ARG A N 1
ATOM 1427 C CA . ARG A 1 179 ? 15.957 -2.375 -15.630 1.00 89.06 179 ARG A CA 1
ATOM 1428 C C . ARG A 1 179 ? 15.048 -1.552 -14.725 1.00 89.06 179 ARG A C 1
ATOM 1430 O O . ARG A 1 179 ? 14.404 -2.105 -13.836 1.00 89.06 179 ARG A O 1
ATOM 1437 N N . LEU A 1 180 ? 14.993 -0.237 -14.932 1.00 89.44 180 LEU A N 1
ATOM 1438 C CA . LEU A 1 180 ? 14.106 0.644 -14.174 1.00 89.44 180 LEU A CA 1
ATOM 1439 C C . LEU A 1 180 ? 12.638 0.301 -14.440 1.00 89.44 180 LEU A C 1
ATOM 1441 O O . LEU A 1 180 ? 11.840 0.223 -13.507 1.00 89.44 180 LEU A O 1
ATOM 1445 N N . ARG A 1 181 ? 12.286 0.042 -15.702 1.00 89.31 181 ARG A N 1
ATOM 1446 C CA . ARG A 1 181 ? 10.941 -0.382 -16.095 1.00 89.31 181 ARG A CA 1
ATOM 1447 C C . ARG A 1 181 ? 10.561 -1.713 -15.443 1.00 89.31 181 ARG A C 1
ATOM 1449 O O . ARG A 1 181 ? 9.471 -1.823 -14.885 1.00 89.31 181 ARG A O 1
ATOM 1456 N N . GLU A 1 182 ? 11.461 -2.694 -15.458 1.00 92.19 182 GLU A N 1
ATOM 1457 C CA . GLU A 1 182 ? 11.260 -3.979 -14.783 1.00 92.19 182 GLU A CA 1
ATOM 1458 C C . GLU A 1 182 ? 11.058 -3.804 -13.272 1.00 92.19 182 GLU A C 1
ATOM 1460 O O . GLU A 1 182 ? 10.113 -4.366 -12.717 1.00 92.19 182 GLU A O 1
ATOM 1465 N N . ALA A 1 183 ? 11.865 -2.963 -12.617 1.00 95.38 183 ALA A N 1
ATOM 1466 C CA . ALA A 1 183 ? 11.716 -2.668 -11.193 1.00 95.38 183 ALA A CA 1
ATOM 1467 C C . ALA A 1 183 ? 10.374 -1.988 -10.866 1.00 95.38 183 ALA A C 1
ATOM 1469 O O . ALA A 1 183 ? 9.764 -2.298 -9.845 1.00 95.38 183 ALA A O 1
ATOM 1470 N N . ILE A 1 184 ? 9.875 -1.102 -11.736 1.00 94.62 184 ILE A N 1
ATOM 1471 C CA . ILE A 1 184 ? 8.549 -0.480 -11.581 1.00 94.62 184 ILE A CA 1
ATOM 1472 C C . ILE A 1 184 ? 7.434 -1.522 -11.717 1.00 94.62 184 ILE A C 1
ATOM 1474 O O . ILE A 1 184 ? 6.477 -1.510 -10.942 1.00 94.62 184 ILE A O 1
ATOM 1478 N N . TYR A 1 185 ? 7.547 -2.443 -12.676 1.00 95.44 185 TYR A N 1
ATOM 1479 C CA . TYR A 1 185 ? 6.576 -3.528 -12.820 1.00 95.44 185 TYR A CA 1
ATOM 1480 C C . TYR A 1 185 ? 6.605 -4.478 -11.628 1.00 95.44 185 TYR A C 1
ATOM 1482 O O . TYR A 1 185 ? 5.547 -4.882 -11.150 1.00 95.44 185 TYR A O 1
ATOM 1490 N N . GLU A 1 186 ? 7.789 -4.793 -11.110 1.00 97.38 186 GLU A N 1
ATOM 1491 C CA . GLU A 1 186 ? 7.928 -5.572 -9.887 1.00 97.38 186 GLU A CA 1
ATOM 1492 C C . GLU A 1 186 ? 7.292 -4.851 -8.691 1.00 97.38 186 GLU A C 1
ATOM 1494 O O . GLU A 1 186 ? 6.502 -5.459 -7.973 1.00 97.38 186 GLU A O 1
ATOM 1499 N N . PHE A 1 187 ? 7.566 -3.555 -8.515 1.00 97.69 187 PHE A N 1
ATOM 1500 C CA . PHE A 1 187 ? 6.965 -2.728 -7.468 1.00 97.69 187 PHE A CA 1
ATOM 1501 C C . PHE A 1 187 ? 5.433 -2.732 -7.536 1.00 97.69 187 PHE A C 1
ATOM 1503 O O . PHE A 1 187 ? 4.769 -2.942 -6.521 1.00 97.69 187 PHE A O 1
ATOM 1510 N N . PHE A 1 188 ? 4.866 -2.600 -8.736 1.00 97.12 188 PHE A N 1
ATOM 1511 C CA . PHE A 1 188 ? 3.425 -2.710 -8.943 1.00 97.12 188 PHE A CA 1
ATOM 1512 C C . PHE A 1 188 ? 2.878 -4.105 -8.599 1.00 97.12 188 PHE A C 1
ATOM 1514 O O . PHE A 1 188 ? 1.840 -4.214 -7.950 1.00 97.12 188 PHE A O 1
ATOM 1521 N N . VAL A 1 189 ? 3.558 -5.189 -8.982 1.00 97.88 189 VAL A N 1
ATOM 1522 C CA . VAL A 1 189 ? 3.121 -6.545 -8.604 1.00 97.88 189 VAL A CA 1
ATOM 1523 C C . VAL A 1 189 ? 3.191 -6.747 -7.089 1.00 97.88 189 VAL A C 1
ATOM 1525 O O . VAL A 1 189 ? 2.257 -7.308 -6.519 1.00 97.88 189 VAL A O 1
ATOM 1528 N N . CYS A 1 190 ? 4.232 -6.237 -6.424 1.00 98.00 190 CYS A N 1
ATOM 1529 C CA . CYS A 1 190 ? 4.318 -6.252 -4.965 1.00 98.00 190 CYS A CA 1
ATOM 1530 C C . CYS A 1 190 ? 3.181 -5.449 -4.310 1.00 98.00 190 CYS A C 1
ATOM 1532 O O . CYS A 1 190 ? 2.691 -5.861 -3.264 1.00 98.00 190 CYS A O 1
ATOM 1534 N N . HIS A 1 191 ? 2.722 -4.346 -4.917 1.00 96.25 191 HIS A N 1
ATOM 1535 C CA . HIS A 1 191 ? 1.512 -3.633 -4.474 1.00 96.25 191 HIS A CA 1
ATOM 1536 C C . HIS A 1 191 ? 0.271 -4.521 -4.551 1.00 96.25 191 HIS A C 1
ATOM 1538 O O . HIS A 1 191 ? -0.477 -4.603 -3.584 1.00 96.25 191 HIS A O 1
ATOM 1544 N N . LEU A 1 192 ? 0.069 -5.250 -5.654 1.00 96.38 192 LEU A N 1
ATOM 1545 C CA . LEU A 1 192 ? -1.080 -6.155 -5.784 1.00 96.38 192 LEU A CA 1
ATOM 1546 C C . LEU A 1 192 ? -1.068 -7.271 -4.728 1.00 96.38 192 LEU A C 1
ATOM 1548 O O . LEU A 1 192 ? -2.123 -7.642 -4.212 1.00 96.38 192 LEU A O 1
ATOM 1552 N N . GLU A 1 193 ? 0.110 -7.813 -4.422 1.00 96.69 193 GLU A N 1
ATOM 1553 C CA . GLU A 1 193 ? 0.300 -8.815 -3.368 1.00 96.69 193 GLU A CA 1
ATOM 1554 C C . GLU A 1 193 ? 0.066 -8.228 -1.975 1.00 96.69 193 GLU A C 1
ATOM 1556 O O . GLU A 1 193 ? -0.556 -8.874 -1.134 1.00 96.69 193 GLU A O 1
ATOM 1561 N N . PHE A 1 194 ? 0.523 -6.997 -1.747 1.00 95.38 194 PHE A N 1
ATOM 1562 C CA . PHE A 1 194 ? 0.312 -6.286 -0.495 1.00 95.38 194 PHE A CA 1
ATOM 1563 C C . PHE A 1 194 ? -1.175 -5.981 -0.267 1.00 95.38 194 PHE A C 1
ATOM 1565 O O . PHE A 1 194 ? -1.700 -6.291 0.797 1.00 95.38 194 PHE A O 1
ATOM 1572 N N . GLU A 1 195 ? -1.890 -5.513 -1.293 1.00 93.31 195 GLU A N 1
ATOM 1573 C CA . GLU A 1 195 ? -3.350 -5.361 -1.265 1.00 93.31 195 GLU A CA 1
ATOM 1574 C C . GLU A 1 195 ? -4.058 -6.677 -0.950 1.00 93.31 195 GLU A C 1
ATOM 1576 O O . GLU A 1 195 ? -4.948 -6.701 -0.104 1.00 93.31 195 GLU A O 1
ATOM 1581 N N . GLN A 1 196 ? -3.648 -7.776 -1.598 1.00 93.56 196 GLN A N 1
ATOM 1582 C CA . GLN A 1 196 ? -4.215 -9.103 -1.349 1.00 93.56 196 GLN A CA 1
ATOM 1583 C C . GLN A 1 196 ? -4.010 -9.538 0.103 1.00 93.56 196 GLN A C 1
ATOM 1585 O O . GLN A 1 196 ? -4.935 -10.082 0.700 1.00 93.56 196 GLN A O 1
ATOM 1590 N N . PHE A 1 197 ? -2.823 -9.304 0.667 1.00 92.88 197 PHE A N 1
ATOM 1591 C CA . PHE A 1 197 ? -2.539 -9.576 2.075 1.00 92.88 197 PHE A CA 1
ATOM 1592 C C . PHE A 1 197 ? -3.453 -8.769 3.007 1.00 92.88 197 PHE A C 1
ATOM 1594 O O . PHE A 1 197 ? -3.972 -9.314 3.977 1.00 92.88 197 PHE A O 1
ATOM 1601 N N . LEU A 1 198 ? -3.696 -7.495 2.692 1.00 91.38 198 LEU A N 1
ATOM 1602 C CA . LEU A 1 198 ? -4.564 -6.629 3.488 1.00 91.38 198 LEU A CA 1
ATOM 1603 C C . LEU A 1 198 ? -6.058 -6.975 3.372 1.00 91.38 198 LEU A C 1
ATOM 1605 O O . LEU A 1 198 ? -6.841 -6.472 4.167 1.00 91.38 198 LEU A O 1
ATOM 1609 N N . GLU A 1 199 ? -6.484 -7.830 2.433 1.00 89.75 199 GLU A N 1
ATOM 1610 C CA . GLU A 1 199 ? -7.901 -8.221 2.309 1.00 89.75 199 GLU A CA 1
ATOM 1611 C C . GLU A 1 199 ? -8.453 -8.996 3.496 1.00 89.75 199 GLU A C 1
ATOM 1613 O O . GLU A 1 199 ? -9.656 -8.935 3.746 1.00 89.75 199 GLU A O 1
ATOM 1618 N N . ASP A 1 200 ? -7.594 -9.686 4.238 1.00 90.56 200 ASP A N 1
ATOM 1619 C CA . ASP A 1 200 ? -8.020 -10.422 5.424 1.00 90.56 200 ASP A CA 1
ATOM 1620 C C . ASP A 1 200 ? -8.144 -9.504 6.661 1.00 90.56 200 ASP A C 1
ATOM 1622 O O . ASP A 1 200 ? -8.687 -9.934 7.682 1.00 90.56 200 ASP A O 1
ATOM 1626 N N . TYR A 1 201 ? -7.701 -8.239 6.567 1.00 90.38 201 TYR A N 1
ATOM 1627 C CA . TYR A 1 201 ? -7.652 -7.285 7.676 1.00 90.38 201 TYR A CA 1
ATOM 1628 C C . TYR A 1 201 ? -8.621 -6.108 7.501 1.00 90.38 201 TYR A C 1
ATOM 1630 O O . TYR A 1 201 ? -8.570 -5.359 6.525 1.00 90.38 201 TYR A O 1
ATOM 1638 N N . GLU A 1 202 ? -9.475 -5.907 8.499 1.00 88.62 202 GLU A N 1
ATOM 1639 C CA . GLU A 1 202 ? -10.280 -4.703 8.661 1.00 88.62 202 GLU A CA 1
ATOM 1640 C C . GLU A 1 202 ? -9.477 -3.692 9.479 1.00 88.62 202 GLU A C 1
ATOM 1642 O O . GLU A 1 202 ? -9.116 -3.936 10.637 1.00 88.62 202 GLU A O 1
ATOM 1647 N N . TYR A 1 203 ? -9.194 -2.558 8.849 1.00 83.00 203 TYR A N 1
ATOM 1648 C CA . TYR A 1 203 ? -8.648 -1.381 9.498 1.00 83.00 203 TYR A CA 1
ATOM 1649 C C . TYR A 1 203 ? -9.551 -0.202 9.170 1.00 83.00 203 TYR A C 1
ATOM 1651 O O . TYR A 1 203 ? -9.706 0.146 7.998 1.00 83.00 203 TYR A O 1
ATOM 1659 N N . ASP A 1 204 ? -10.123 0.380 10.214 1.00 79.00 204 ASP A N 1
ATOM 1660 C CA . ASP A 1 204 ? -10.880 1.616 10.144 1.00 79.00 204 ASP A CA 1
ATOM 1661 C C . ASP A 1 204 ? -9.996 2.739 10.726 1.00 79.00 204 ASP A C 1
ATOM 1663 O O . ASP A 1 204 ? -9.664 2.693 11.913 1.00 79.00 204 ASP A O 1
ATOM 1667 N N . PRO A 1 205 ? -9.536 3.700 9.899 1.00 67.69 205 PRO A N 1
ATOM 1668 C CA . PRO A 1 205 ? -8.697 4.808 10.358 1.00 67.69 205 PRO A CA 1
ATOM 1669 C C . PRO A 1 205 ? -9.411 5.722 11.362 1.00 67.69 205 PRO A C 1
ATOM 1671 O O . PRO A 1 205 ? -8.735 6.388 12.149 1.00 67.69 205 PRO A O 1
ATOM 1674 N N . ASP A 1 206 ? -10.747 5.724 11.349 1.00 70.56 206 ASP A N 1
ATOM 1675 C CA . ASP A 1 206 ? -11.586 6.539 12.222 1.00 70.56 206 ASP A CA 1
ATOM 1676 C C . ASP A 1 206 ? -12.020 5.783 13.490 1.00 70.56 206 ASP A C 1
ATOM 1678 O O . ASP A 1 206 ? -12.717 6.341 14.339 1.00 70.56 206 ASP A O 1
ATOM 1682 N N . GLU A 1 207 ? -11.588 4.530 13.666 1.00 70.06 207 GLU A N 1
ATOM 1683 C CA . GLU A 1 207 ? -11.934 3.732 14.841 1.00 70.06 207 GLU A CA 1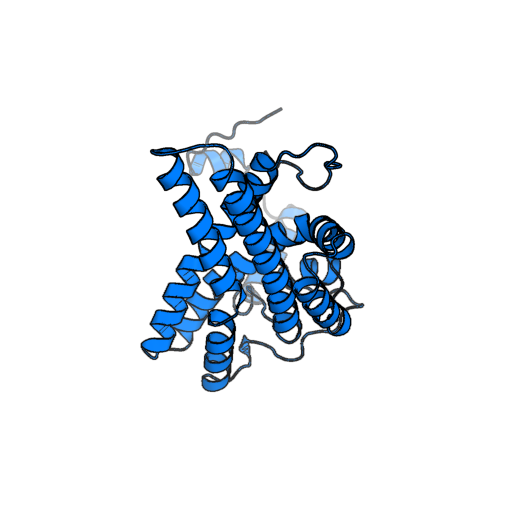
ATOM 1684 C C . GLU A 1 207 ? -11.389 4.375 16.125 1.00 70.06 207 GLU A C 1
ATOM 1686 O O . GLU A 1 207 ? -10.183 4.593 16.286 1.00 70.06 207 GLU A O 1
ATOM 1691 N N . GLY A 1 208 ? -12.285 4.668 17.069 1.00 62.81 208 GLY A N 1
ATOM 1692 C CA . GLY A 1 208 ? -11.969 5.419 18.288 1.00 62.81 208 GLY A CA 1
ATOM 1693 C C . GLY A 1 208 ? -12.011 6.945 18.132 1.00 62.81 208 GLY A C 1
ATOM 1694 O O . GLY A 1 208 ? -11.773 7.655 19.114 1.00 62.81 208 GLY A O 1
ATOM 1695 N N . LEU A 1 209 ? -12.308 7.460 16.933 1.00 65.44 209 LEU A N 1
ATOM 1696 C CA . LEU A 1 209 ? -12.592 8.875 16.657 1.00 65.44 209 LEU A CA 1
ATOM 1697 C C . LEU A 1 209 ? -14.099 9.144 16.515 1.00 65.44 209 LEU A C 1
ATOM 1699 O O . LEU A 1 209 ? -14.492 10.220 16.056 1.00 65.44 209 LEU A O 1
ATOM 1703 N N . GLU A 1 210 ? -14.952 8.194 16.911 1.00 72.50 210 GLU A N 1
ATOM 1704 C CA . GLU A 1 210 ? -16.396 8.362 16.821 1.00 72.50 210 GLU A CA 1
ATOM 1705 C C . GLU A 1 210 ? -16.849 9.549 17.683 1.00 72.50 210 GLU A C 1
ATOM 1707 O O . GLU A 1 210 ? -16.434 9.729 18.834 1.00 72.50 210 GLU A O 1
ATOM 1712 N N . ILE A 1 211 ? -17.731 10.379 17.120 1.00 69.69 211 ILE A N 1
ATOM 1713 C CA . ILE A 1 211 ? -18.349 11.476 17.865 1.00 69.69 211 ILE A CA 1
ATOM 1714 C C . ILE A 1 211 ? -19.125 10.860 19.031 1.00 69.69 211 ILE A C 1
ATOM 1716 O O . ILE A 1 211 ? -19.963 9.981 18.824 1.00 69.69 211 ILE A O 1
ATOM 1720 N N . GLN A 1 212 ? -18.853 11.324 20.256 1.00 74.56 212 GLN A N 1
ATOM 1721 C CA . GLN A 1 212 ? -19.593 10.854 21.426 1.00 74.56 212 GLN A CA 1
ATOM 1722 C C . GLN A 1 212 ? -21.096 11.081 21.215 1.00 74.56 212 GLN A C 1
ATOM 1724 O O . GLN A 1 212 ? -21.459 12.143 20.702 1.00 74.56 212 GLN A O 1
ATOM 1729 N N . PRO A 1 213 ? -21.969 10.129 21.594 1.00 78.62 213 PRO A N 1
ATOM 1730 C CA . PRO A 1 213 ? -23.406 10.225 21.341 1.00 78.62 213 PRO A CA 1
ATOM 1731 C C . PRO A 1 213 ? -24.008 11.556 21.789 1.00 78.62 213 PRO A C 1
ATOM 1733 O O . PRO A 1 213 ? -24.801 12.145 21.066 1.00 78.62 213 PRO A O 1
ATOM 1736 N N . GLU A 1 214 ? -23.553 12.084 22.923 1.00 76.31 214 GLU A N 1
ATOM 1737 C CA . GLU A 1 214 ? -23.993 13.368 23.462 1.00 76.31 214 GLU A CA 1
ATOM 1738 C C . GLU A 1 214 ? -23.642 14.536 22.526 1.00 76.31 214 GLU A C 1
ATOM 1740 O O . GLU A 1 214 ? -24.457 15.423 22.292 1.00 76.31 214 GLU A O 1
ATOM 1745 N N . VAL A 1 215 ? -22.445 14.517 21.933 1.00 80.06 215 VAL A N 1
ATOM 1746 C CA . VAL A 1 215 ? -21.996 15.533 20.970 1.00 80.06 215 VAL A CA 1
ATOM 1747 C C . VAL A 1 215 ? -22.712 15.367 19.628 1.00 80.06 215 VAL A C 1
ATOM 1749 O O . VAL A 1 215 ? -23.015 16.360 18.969 1.00 80.06 215 VAL A O 1
ATOM 1752 N N . ALA A 1 216 ? -23.005 14.130 19.218 1.00 82.62 216 ALA A N 1
ATOM 1753 C CA . ALA A 1 216 ? -23.772 13.854 18.007 1.00 82.62 216 ALA A CA 1
ATOM 1754 C C . ALA A 1 216 ? -25.215 14.368 18.141 1.00 82.62 216 ALA A C 1
ATOM 1756 O O . ALA A 1 216 ? -25.696 15.069 17.252 1.00 82.62 216 ALA A O 1
ATOM 1757 N N . GLU A 1 217 ? -25.863 14.107 19.280 1.00 82.19 217 GLU A N 1
ATOM 1758 C CA . GLU A 1 217 ? -27.194 14.624 19.613 1.00 82.19 217 GLU A CA 1
ATOM 1759 C C . GLU A 1 217 ? -27.205 16.160 19.680 1.00 82.19 217 GLU A C 1
ATOM 1761 O O . GLU A 1 217 ? -28.095 16.796 19.113 1.00 82.19 217 GLU A O 1
ATOM 1766 N N . GLU A 1 218 ? -26.197 16.782 20.304 1.00 82.44 218 GLU A N 1
ATOM 1767 C CA . GLU A 1 218 ? -26.051 18.244 20.320 1.00 82.44 218 GLU A CA 1
ATOM 1768 C C . GLU A 1 218 ? -25.880 18.828 18.910 1.00 82.44 218 GLU A C 1
ATOM 1770 O O . GLU A 1 218 ? -26.457 19.875 18.592 1.00 82.44 218 GLU A O 1
ATOM 1775 N N . LEU A 1 219 ? -25.117 18.156 18.045 1.00 83.81 219 LEU A N 1
ATOM 1776 C CA . LEU A 1 219 ? -24.905 18.578 16.664 1.00 83.81 219 LEU A CA 1
ATOM 1777 C C . LEU A 1 219 ? -26.193 18.451 15.837 1.00 83.81 219 LEU A C 1
ATOM 1779 O O . LEU A 1 219 ? -26.552 19.387 15.121 1.00 83.81 219 LEU A O 1
ATOM 1783 N N . GLU A 1 220 ? -26.916 17.336 15.960 1.00 85.69 220 GLU A N 1
ATOM 1784 C CA . GLU A 1 220 ? -28.208 17.125 15.295 1.00 85.69 220 GLU A CA 1
ATOM 1785 C C . GLU A 1 220 ? -29.260 18.138 15.756 1.00 85.69 220 GLU A C 1
ATOM 1787 O O . GLU A 1 220 ? -29.989 18.709 14.932 1.00 85.69 220 GLU A O 1
ATOM 1792 N N . GLN A 1 221 ? -29.302 18.422 17.059 1.00 82.12 221 GLN A N 1
ATOM 1793 C CA . GLN A 1 221 ? -30.176 19.438 17.632 1.00 82.12 221 GLN A CA 1
ATOM 1794 C C . GLN A 1 221 ? -29.807 20.836 17.116 1.00 82.12 221 GLN A C 1
ATOM 1796 O O . GLN A 1 221 ? -30.685 21.569 16.664 1.00 82.12 221 GLN A O 1
ATOM 1801 N N . SER A 1 222 ? -28.516 21.183 17.076 1.00 79.06 222 SER A N 1
ATOM 1802 C CA . SER A 1 222 ? -28.030 22.462 16.538 1.00 79.06 222 SER A CA 1
ATOM 1803 C C . SER A 1 222 ? -28.365 22.646 15.056 1.00 79.06 222 SER A C 1
ATOM 1805 O O . SER A 1 222 ? -28.796 23.729 14.645 1.00 79.06 222 SER A O 1
ATOM 1807 N N . ILE A 1 223 ? -28.213 21.590 14.250 1.00 81.88 223 ILE A N 1
ATOM 1808 C CA . ILE A 1 223 ? -28.611 21.597 12.841 1.00 81.88 223 ILE A CA 1
ATOM 1809 C C . ILE A 1 223 ? -30.113 21.848 12.745 1.00 81.88 223 ILE A C 1
ATOM 1811 O O . ILE A 1 223 ? -30.509 22.782 12.053 1.00 81.88 223 ILE A O 1
ATOM 1815 N N . THR A 1 224 ? -30.926 21.080 13.477 1.00 80.94 224 THR A N 1
ATOM 1816 C CA . THR A 1 224 ? -32.395 21.194 13.497 1.00 80.94 224 THR A CA 1
ATOM 1817 C C . THR A 1 224 ? -32.860 22.586 13.921 1.00 80.94 224 THR A C 1
ATOM 1819 O O . THR A 1 224 ? -33.790 23.151 13.336 1.00 80.94 224 THR A O 1
ATOM 1822 N N . ASP A 1 225 ? -32.191 23.184 14.899 1.00 79.44 225 ASP A N 1
ATOM 1823 C CA . ASP A 1 225 ? -32.465 24.538 15.363 1.00 79.44 225 ASP A CA 1
ATOM 1824 C C . ASP A 1 225 ? -32.124 25.602 14.305 1.00 79.44 225 ASP A C 1
ATOM 1826 O O . ASP A 1 225 ? -32.863 26.571 14.090 1.00 79.44 225 ASP A O 1
ATOM 1830 N N . HIS A 1 226 ? -31.050 25.393 13.546 1.00 72.62 226 HIS A N 1
ATOM 1831 C CA . HIS A 1 226 ? -30.738 26.238 12.399 1.00 72.62 226 HIS A CA 1
ATOM 1832 C C . HIS A 1 226 ? -31.717 26.061 11.231 1.00 72.62 226 HIS A C 1
ATOM 1834 O O . HIS A 1 226 ? -32.155 27.066 10.663 1.00 72.62 226 HIS A O 1
ATOM 1840 N N . THR A 1 227 ? -32.101 24.831 10.868 1.00 76.38 227 THR A N 1
ATOM 1841 C CA . THR A 1 227 ? -33.047 24.578 9.762 1.00 76.38 227 THR A CA 1
ATOM 1842 C C . THR A 1 227 ? -34.469 25.012 10.090 1.00 76.38 227 THR A C 1
ATOM 1844 O O . THR A 1 227 ? -35.177 25.489 9.204 1.00 76.38 227 THR A O 1
ATOM 1847 N N . SER A 1 228 ? -34.893 24.888 11.348 1.00 79.62 228 SER A N 1
ATOM 1848 C CA . SER A 1 228 ? -36.197 25.381 11.813 1.00 79.62 228 SER A CA 1
ATOM 1849 C C . SER A 1 228 ? -36.239 26.905 11.987 1.00 79.62 228 SER A C 1
ATOM 1851 O O . SER A 1 228 ? -37.313 27.478 12.177 1.00 79.62 228 SER A O 1
ATOM 1853 N N . GLY A 1 229 ? -35.086 27.579 11.891 1.00 68.94 229 GLY A N 1
ATOM 1854 C CA . GLY A 1 229 ? -34.957 29.021 12.077 1.00 68.94 229 GLY A CA 1
ATOM 1855 C C . GLY A 1 229 ? -35.083 29.468 13.536 1.00 68.94 229 GLY A C 1
ATOM 1856 O O . GLY A 1 229 ? -35.215 30.671 13.782 1.00 68.94 229 GLY A O 1
ATOM 1857 N N . SER A 1 230 ? -35.039 28.532 14.494 1.00 66.31 230 SER A N 1
ATOM 1858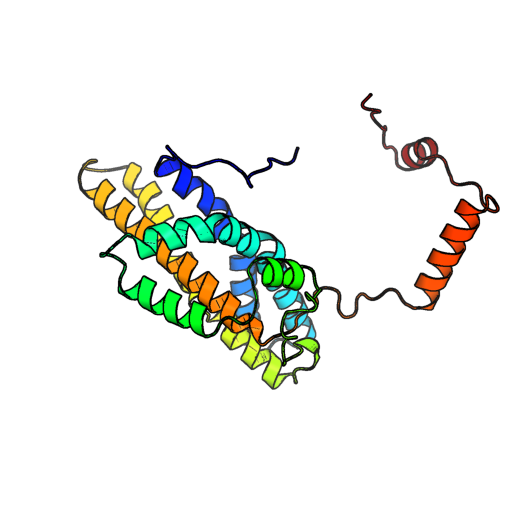 C CA . SER A 1 230 ? -35.052 28.825 15.932 1.00 66.31 230 SER A CA 1
ATOM 1859 C C . SER A 1 230 ? -33.754 29.513 16.378 1.00 66.31 230 SER A C 1
ATOM 1861 O O . SER A 1 230 ? -33.776 30.332 17.299 1.00 66.31 230 SER A O 1
ATOM 1863 N N . VAL A 1 231 ? -32.647 29.286 15.659 1.00 65.81 231 VAL A N 1
ATOM 1864 C CA . VAL A 1 231 ? -31.359 29.959 15.874 1.00 65.81 231 VAL A CA 1
ATOM 1865 C C . VAL A 1 231 ? -30.883 30.636 14.584 1.00 65.81 231 VAL A C 1
ATOM 1867 O O . VAL A 1 231 ? -30.757 30.017 13.526 1.00 65.81 231 VAL A O 1
ATOM 1870 N N . LYS A 1 232 ? -30.574 31.939 14.654 1.00 68.69 232 LYS A N 1
ATOM 1871 C CA . LYS A 1 232 ? -29.966 32.670 13.530 1.00 68.69 232 LYS A CA 1
ATOM 1872 C C . LYS A 1 232 ? -28.484 32.324 13.420 1.00 68.69 232 LYS A C 1
ATOM 1874 O O . LYS A 1 232 ? -27.714 32.611 14.333 1.00 68.69 232 LYS A O 1
ATOM 1879 N N . GLY A 1 233 ? -28.084 31.747 12.288 1.00 68.56 233 GLY A N 1
ATOM 1880 C CA . GLY A 1 233 ? -26.674 31.530 11.959 1.00 68.56 233 GLY A CA 1
ATOM 1881 C C . GLY A 1 233 ? -25.910 32.846 11.883 1.00 68.56 233 GLY A C 1
ATOM 1882 O O . GLY A 1 233 ? -26.458 33.868 11.464 1.00 68.56 233 GLY A O 1
ATOM 1883 N N . THR A 1 234 ? -24.638 32.825 12.278 1.00 74.62 234 THR A N 1
ATOM 1884 C CA . THR A 1 234 ? -23.748 33.965 12.033 1.00 74.62 234 THR A CA 1
ATOM 1885 C C . THR A 1 234 ? -23.389 33.965 10.545 1.00 74.62 234 THR A C 1
ATOM 1887 O O . THR A 1 234 ? -22.886 32.951 10.057 1.00 74.62 234 THR A O 1
ATOM 1890 N N . PRO A 1 235 ? -23.633 35.055 9.797 1.00 78.88 235 PRO A N 1
ATOM 1891 C CA . PRO A 1 235 ? -23.277 35.117 8.385 1.00 78.88 235 PRO A CA 1
ATOM 1892 C C . PRO A 1 235 ? -21.785 34.842 8.182 1.00 78.88 235 PRO A C 1
ATOM 1894 O O . PRO A 1 235 ? -20.946 35.353 8.929 1.00 78.88 235 PRO A O 1
ATOM 1897 N N . LEU A 1 236 ? -21.438 34.082 7.141 1.00 76.56 236 LEU A N 1
ATOM 1898 C CA . LEU A 1 236 ? -20.056 33.682 6.852 1.00 76.56 236 LEU A CA 1
ATOM 1899 C C . LEU A 1 236 ? -19.106 34.890 6.742 1.00 76.56 236 LEU A C 1
ATOM 1901 O O . LEU A 1 236 ? -17.949 34.813 7.144 1.00 76.56 236 LEU A O 1
ATOM 1905 N N . GLN A 1 237 ? -19.605 36.031 6.262 1.00 77.94 237 GLN A N 1
ATOM 1906 C CA . GLN A 1 237 ? -18.868 37.294 6.181 1.00 77.94 237 GLN A CA 1
ATOM 1907 C C . GLN A 1 237 ? -18.493 37.847 7.562 1.00 77.94 237 GLN A C 1
ATOM 1909 O O . GLN A 1 237 ? -17.413 38.412 7.735 1.00 77.94 237 GLN A O 1
ATOM 1914 N N . GLU A 1 238 ? -19.372 37.691 8.552 1.00 78.69 238 GLU A N 1
ATOM 1915 C CA . GLU A 1 238 ? -19.119 38.134 9.921 1.00 78.69 238 GLU A CA 1
ATOM 1916 C C . GLU A 1 238 ? -18.135 37.194 10.628 1.00 78.69 238 GLU A C 1
ATOM 1918 O O . GLU A 1 238 ? -17.225 37.665 11.313 1.00 78.69 238 GLU A O 1
ATOM 1923 N N . VAL A 1 239 ? -18.246 35.882 10.384 1.00 80.06 239 VAL A N 1
ATOM 1924 C CA . VAL A 1 239 ? -17.250 34.893 10.827 1.00 80.06 239 VAL A CA 1
ATOM 1925 C C . VAL A 1 239 ? -15.880 35.230 10.235 1.00 80.06 239 VAL A C 1
ATOM 1927 O O . VAL A 1 239 ? -14.915 35.409 10.973 1.00 80.06 239 VAL A O 1
ATOM 1930 N N . ALA A 1 240 ? -15.794 35.425 8.920 1.00 80.06 240 ALA A N 1
ATOM 1931 C CA . ALA A 1 240 ? -14.540 35.738 8.242 1.00 80.06 240 ALA A CA 1
ATOM 1932 C C . ALA A 1 240 ? -13.890 37.028 8.767 1.00 80.06 240 ALA A C 1
ATOM 1934 O O . ALA A 1 240 ? -12.687 37.051 9.026 1.00 80.06 240 ALA A O 1
ATOM 1935 N N . LYS A 1 241 ? -14.691 38.068 9.043 1.00 82.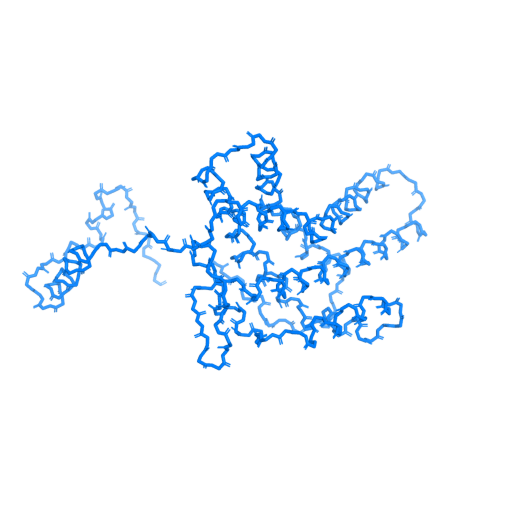81 241 LYS A N 1
ATOM 1936 C CA . LYS A 1 241 ? -14.208 39.304 9.672 1.00 82.81 241 LYS A CA 1
ATOM 1937 C C . LYS A 1 241 ? -13.607 39.060 11.061 1.00 82.81 241 LYS A C 1
ATOM 1939 O O . LYS A 1 241 ? -12.575 39.651 11.369 1.00 82.81 241 LYS A O 1
ATOM 1944 N N . ARG A 1 242 ? -14.217 38.204 11.892 1.00 83.88 242 ARG A N 1
ATOM 1945 C CA . ARG A 1 242 ? -13.692 37.869 13.233 1.00 83.88 242 ARG A CA 1
ATOM 1946 C C . ARG A 1 242 ? -12.341 37.157 13.172 1.00 83.88 242 ARG A C 1
ATOM 1948 O O . ARG A 1 242 ? -11.499 37.406 14.025 1.00 83.88 242 ARG A O 1
ATOM 1955 N N . PHE A 1 243 ? -12.123 36.331 12.152 1.00 81.56 243 PHE A N 1
ATOM 1956 C CA . PHE A 1 243 ? -10.868 35.601 11.951 1.00 81.56 243 PHE A CA 1
ATOM 1957 C C . PHE A 1 243 ? -9.858 36.336 11.052 1.00 81.56 243 PHE A C 1
ATOM 1959 O O . PHE A 1 243 ? -8.825 35.775 10.702 1.00 81.56 243 PHE A O 1
ATOM 1966 N N . GLY A 1 244 ? -10.130 37.591 10.669 1.00 80.12 244 GLY A N 1
ATOM 1967 C CA . GLY A 1 244 ? -9.231 38.382 9.819 1.00 80.12 244 GLY A CA 1
ATOM 1968 C C . GLY A 1 244 ? -9.106 37.862 8.381 1.00 80.12 244 GLY A C 1
ATOM 1969 O O . GLY A 1 244 ? -8.147 38.195 7.686 1.00 80.12 244 GLY A O 1
ATOM 1970 N N . VAL A 1 245 ? -10.063 37.050 7.926 1.00 82.75 245 VAL A N 1
ATOM 1971 C CA . VAL A 1 245 ? -10.077 36.445 6.593 1.00 82.75 245 VAL A CA 1
ATOM 1972 C C . VAL A 1 245 ? -10.914 37.306 5.649 1.00 82.75 245 VAL A C 1
ATOM 1974 O O . VAL A 1 245 ? -12.084 37.587 5.903 1.00 82.75 245 VAL A O 1
ATOM 1977 N N . ASN A 1 246 ? -10.332 37.697 4.515 1.00 78.81 246 ASN A N 1
ATOM 1978 C CA . ASN A 1 246 ? -11.076 38.336 3.431 1.00 78.81 246 ASN A CA 1
ATOM 1979 C C . ASN A 1 246 ? -11.618 37.262 2.484 1.00 78.81 246 ASN A C 1
ATOM 1981 O O . ASN A 1 246 ? -10.859 36.666 1.718 1.00 78.81 246 ASN A O 1
ATOM 1985 N N . LEU A 1 247 ? -12.931 37.032 2.515 1.00 73.00 247 LEU A N 1
ATOM 1986 C CA . LEU A 1 247 ? -13.597 36.147 1.560 1.00 73.00 247 LEU A CA 1
ATOM 1987 C C . LEU A 1 247 ? -13.535 36.781 0.166 1.00 73.00 247 LEU A C 1
ATOM 1989 O O . LEU A 1 247 ? -14.170 37.804 -0.091 1.00 73.00 247 LEU A O 1
ATOM 1993 N N . LYS A 1 248 ? -12.771 36.179 -0.749 1.00 70.06 248 LYS A N 1
ATOM 1994 C CA . LYS A 1 248 ? -12.866 36.504 -2.174 1.00 70.06 248 LYS A CA 1
ATOM 1995 C C . LYS A 1 248 ? -14.083 35.774 -2.733 1.00 70.06 248 LYS A C 1
ATOM 1997 O O . LYS A 1 248 ? -14.015 34.573 -2.967 1.00 70.06 248 LYS A O 1
ATOM 2002 N N . CYS A 1 249 ? -15.185 36.485 -2.946 1.00 52.78 249 CYS A N 1
ATOM 2003 C CA . CYS A 1 249 ? -16.280 35.957 -3.753 1.00 52.78 249 CYS A CA 1
ATOM 2004 C C . CYS A 1 249 ? -15.784 35.809 -5.198 1.00 52.78 249 CYS A C 1
ATOM 2006 O O . CYS A 1 249 ? -15.599 36.803 -5.897 1.00 52.78 249 CYS A O 1
ATOM 2008 N N . THR A 1 250 ? -15.535 34.581 -5.639 1.00 49.25 250 THR A N 1
ATOM 2009 C CA . THR A 1 250 ? -15.476 34.254 -7.066 1.00 49.25 250 THR A CA 1
ATOM 2010 C C . THR A 1 250 ? -16.909 34.164 -7.573 1.00 49.25 250 THR A C 1
ATOM 2012 O O . THR A 1 250 ? -17.636 33.253 -7.180 1.00 49.25 250 THR A O 1
ATOM 2015 N N . HIS A 1 251 ? -17.314 35.156 -8.365 1.00 40.06 251 HIS A N 1
ATOM 2016 C CA . HIS A 1 251 ? -18.507 35.085 -9.206 1.00 40.06 251 HIS A CA 1
ATOM 2017 C C . HIS A 1 251 ? -18.251 34.201 -10.424 1.00 40.06 251 HIS A C 1
ATOM 2019 O O . HIS A 1 251 ? -17.105 34.236 -10.932 1.00 40.06 251 HIS A O 1
#

Nearest PDB structures (foldseek):
  7qhm-assembly1_S  TM=3.129E-01  e=9.271E+00  Corynebacterium glutamicum ATCC 13032

Foldseek 3Di:
DDPPPLDDPPPDDDLVNVLVLCVCLLPFCLLVLLVVLVVCLVVVHDPVVNVVSCLVSLLSCLVPNLVSLLSCVVVLLVVCVPDPVNVVLVVLVVVLVVLDQADSVQSNQLSVLHGDPRGDDAQAELVPDDPVRNSVVSVPLSPQCLSVLSVQLVVLVVVVVVPVVDDDPDPVVVVSSVSNVVSVSVNSSSSSVSSSVCRNYRDDSCVVVDDDPVRVVVVVVVVVCVVVVVDDDDPPCNVCVVVVHDDDDDD

=== Feature glossary ===
Legend for the data blocks above and below:

— What the protein is —

Sequence gives the chain of amino acids in standard one-letter code (A=alanine, C=cysteine, …, Y=tyrosine), read N→C. It is the only feature that is directly encoded by the gene; all structural features are derived from the folded form of this sequence.

The annotation block draws on four external resources. InterPro: which protein families and domains the sequence belongs to. GO: standardized terms for what the protein does, what process it participates in, and where in the cell it acts. CATH: which structural fold it has in the CATH hierarchy. Organism: the species of origin.

— Where its atoms are —

Atomic coordinates in PDBx/mmCIF format — the same representation the Protein Data Bank distributes. Each line of the _atom_site loop places one backbone atom in Cartesian space (units: ångströms, origin: arbitrary).

Six rendered views show the 3D structure from the faces of a cube — i.e. along ±x, ±y, ±z. Rendering representation is drawn randomly per protein from cartoon (secondary-structure ribbons), sticks (backbone bonds), or molecular surface; coloring is either N→C rainbow (blue at the N-terminus through red at the C-terminus) or one color per chain.

— Local backbone conformation —

DSSP 8-state secondary structure assigns each residue one of H (α-helix), G (3₁₀-helix), I (π-helix), E (extended β-strand), B (isolated β-bridge), T (hydrogen-bonded turn), S (bend), or '-' (coil). The assignment is computed from backbone hydrogen-bond geometry via the Kabsch–Sander algorithm.

P-SEA three-state annotation labels each residue as helix, strand, or coil based purely on the geometry of the Cα trace. It serves as a fallback when the full backbone (and thus DSSP) is unavailable.

φ (phi) and ψ (psi) are the two rotatable backbone dihedrals per residue: φ is the C(i-1)–N–Cα–C torsion, ψ is the N–Cα–C–N(i+1) torsion, both in degrees on (−180°, 180°]. α-helical residues cluster near (−60°, −45°); β-strand residues near (−120°, +130°). A Ramachandran plot is simply a scatter of (φ, ψ) for every residue.

— Global shape and packing —

Radius of gyration (Rg) is the root-mean-square distance of Cα atoms from their centroid — a single number for overall size and compactness. A globular domain of N residues has Rg ≈ 2.2·N^0.38 Å; an extended or disordered chain has a much larger Rg. The Cα contact count is the number of residue pairs whose Cα atoms are within 8 Å and are more than four positions apart in sequence — a standard proxy for tertiary packing density. The bounding box is the smallest axis-aligned box enclosing all Cα atoms.

Accessible surface area quantifies burial. A residue with SASA near zero is packed into the hydrophobic core; one with SASA >100 Å² sits on the surface. Computed here via the Shrake–Rupley numerical algorithm with a 1.4 Å probe.

The contact map is a binary N×N matrix image: pixel (i, j) is dark where Cα_i and Cα_j are within 8 Å and |i−j|>4. Because the |i−j|>4 filter removes local helical contacts, off-diagonal stripes parallel to the main diagonal indicate parallel β-sheets; stripes perpendicular to it indicate antiparallel β-sheets. The Ramachandran plot scatters every residue's (φ, ψ) pair against the sterically allowed regions. The PAE heatmap renders the predicted-aligned-error matrix.

— Structural neighborhood —

A 3Di character summarizes, for each residue, the relative orientation of the Cα frame of its nearest spatial neighbor. Because it encodes fold topology rather than chemistry, 3Di alignments detect remote structural similarity that sequence alignment misses.

Structural nearest neighbors (via Foldseek easy-search vs the PDB). Reported per hit: target PDB id, E-value, and alignment TM-score. A TM-score above ~0.5 is the conventional threshold for 'same fold'.

— Confidence and disorder —

For AlphaFold models, the B-factor field carries pLDDT — the model's own estimate of local accuracy on a 0–100 scale. Regions with pLDDT<50 should be treated as essentially unmodeled; they often correspond to intrinsically disordered segments.

B-factor (Debye–Waller factor) reflects atomic displacement in the crystal lattice. It is an experimental observable (units Å²), not a prediction; low values mean the atom is pinned down, high values mean it moves or is heterogeneous across the crystal.

Predicted Aligned Error (PAE) is an AlphaFold confidence matrix: entry (i, j) is the expected error in the position of residue j, in ångströms, when the prediction is superimposed on the true structure at residue i. Low PAE within a block of residues means that block is internally rigid and well-predicted; high PAE between two blocks means their relative placement is uncertain even if each block individually is confident.